Protein AF-A0AAE1BCU2-F1 (afdb_monomer)

Radius of gyration: 19.24 Å; Cα contacts (8 Å, |Δi|>4): 251; chains: 1; bounding box: 49×47×59 Å

Mean predicted aligned error: 3.89 Å

Secondary structure (DSSP, 8-state):
--HHHHHHHHHHHHHHHHHHHHHHHHHHHHHHHH-HHHHHHHHHHHHHHHTT-S--PPPGGGGGG-HHHHHHHHHHHHHS-SS-EEEEE-SS-EEETTEEE-TTPEEEEEHHHHTT-TTT-TTTTS--GGGGSTTTTTT--GGG--BTB-GGGS-TTHHHHHHHHHHHHHHHHHHEEEEE-TTSPPPPEEESSSEEETT---EEEEE--

Structure (mmCIF, N/CA/C/O backbone):
data_AF-A0AAE1BCU2-F1
#
_entry.id   AF-A0AAE1BCU2-F1
#
loop_
_atom_site.group_PDB
_atom_site.id
_atom_site.type_symbol
_atom_site.label_atom_id
_atom_site.label_alt_id
_atom_site.label_comp_id
_atom_site.label_asym_id
_atom_site.label_entity_id
_atom_site.label_seq_id
_atom_site.pdbx_PDB_ins_code
_atom_site.Cartn_x
_atom_site.Cartn_y
_atom_site.Cartn_z
_atom_site.occupancy
_atom_site.B_iso_or_equiv
_atom_site.auth_seq_id
_atom_site.auth_comp_id
_atom_site.auth_asym_id
_atom_site.auth_atom_id
_atom_site.pdbx_PDB_model_num
ATOM 1 N N . MET A 1 1 ? 23.980 23.181 -2.101 1.00 80.75 1 MET A N 1
ATOM 2 C CA . MET A 1 1 ? 22.719 23.382 -2.829 1.00 80.75 1 MET A CA 1
ATOM 3 C C . MET A 1 1 ? 22.386 24.859 -2.849 1.00 80.75 1 MET A C 1
ATOM 5 O O . MET A 1 1 ? 22.540 25.516 -1.825 1.00 80.75 1 MET A O 1
ATOM 9 N N . THR A 1 2 ? 21.951 25.372 -3.990 1.00 96.31 2 THR A N 1
ATOM 10 C CA . THR A 1 2 ? 21.319 26.686 -4.120 1.00 96.31 2 THR A CA 1
ATOM 11 C C . THR A 1 2 ? 19.888 26.644 -3.570 1.00 96.31 2 THR A C 1
ATOM 13 O O . THR A 1 2 ? 19.307 25.572 -3.408 1.00 96.31 2 THR A O 1
ATOM 16 N N . ASN A 1 3 ? 19.278 27.805 -3.315 1.00 96.06 3 ASN A N 1
ATOM 17 C CA . ASN A 1 3 ? 17.870 27.866 -2.892 1.00 96.06 3 ASN A CA 1
ATOM 18 C C . ASN A 1 3 ? 16.916 27.243 -3.925 1.00 96.06 3 ASN A C 1
ATOM 20 O O . ASN A 1 3 ? 15.898 26.668 -3.547 1.00 96.06 3 ASN A O 1
ATOM 24 N N . LEU A 1 4 ? 17.243 27.345 -5.219 1.00 95.38 4 LEU A N 1
ATOM 25 C CA . LEU A 1 4 ? 16.461 26.727 -6.288 1.00 95.38 4 LEU A CA 1
ATOM 26 C C . LEU A 1 4 ? 16.551 25.199 -6.231 1.00 95.38 4 LEU A C 1
ATOM 28 O O . LEU A 1 4 ? 15.531 24.530 -6.329 1.00 95.38 4 LEU A O 1
ATOM 32 N N . GLU A 1 5 ? 17.749 24.654 -6.016 1.00 94.38 5 GLU A N 1
ATOM 33 C CA . GLU A 1 5 ? 17.936 23.209 -5.841 1.00 94.38 5 GLU A CA 1
ATOM 34 C C . GLU A 1 5 ? 17.165 22.701 -4.618 1.00 94.38 5 GLU A C 1
ATOM 36 O O . GLU A 1 5 ? 16.418 21.739 -4.737 1.00 94.38 5 GLU A O 1
ATOM 41 N N . ILE A 1 6 ? 17.244 23.397 -3.476 1.00 94.44 6 ILE A N 1
ATOM 42 C CA . ILE A 1 6 ? 16.470 23.040 -2.272 1.00 94.44 6 ILE A CA 1
ATOM 43 C C . ILE A 1 6 ? 14.969 23.021 -2.572 1.00 94.44 6 ILE A C 1
ATOM 45 O O . ILE A 1 6 ? 14.278 22.082 -2.186 1.00 94.44 6 ILE A O 1
ATOM 49 N N . ARG A 1 7 ? 14.459 24.044 -3.266 1.00 94.50 7 ARG A N 1
ATOM 50 C CA . ARG A 1 7 ? 13.043 24.112 -3.639 1.00 94.50 7 ARG A CA 1
ATOM 51 C C . ARG A 1 7 ? 12.634 22.934 -4.524 1.00 94.50 7 ARG A C 1
ATOM 53 O O . ARG A 1 7 ? 11.613 22.321 -4.248 1.00 94.50 7 ARG A O 1
ATOM 60 N N . ASN A 1 8 ? 13.434 22.595 -5.532 1.00 93.44 8 ASN A N 1
ATOM 61 C CA . ASN A 1 8 ? 13.136 21.481 -6.433 1.00 93.44 8 ASN A CA 1
ATOM 62 C C . ASN A 1 8 ? 13.104 20.132 -5.693 1.00 93.44 8 ASN A C 1
ATOM 64 O O . ASN A 1 8 ? 12.238 19.297 -5.965 1.00 93.44 8 ASN A O 1
ATOM 68 N N . GLU A 1 9 ? 14.009 19.927 -4.731 1.00 92.50 9 GLU A N 1
ATOM 69 C CA . GLU A 1 9 ? 13.995 18.729 -3.882 1.00 92.50 9 GLU A CA 1
ATOM 70 C C . GLU A 1 9 ? 12.747 18.687 -2.986 1.00 92.50 9 GLU A C 1
ATOM 72 O O . GLU A 1 9 ? 12.101 17.645 -2.868 1.00 92.50 9 GLU A O 1
ATOM 77 N N . VAL A 1 10 ? 12.347 19.824 -2.404 1.00 92.62 10 VAL A N 1
ATOM 78 C CA . VAL A 1 10 ? 11.108 19.925 -1.613 1.00 92.62 10 VAL A CA 1
ATOM 79 C C . VAL A 1 10 ? 9.882 19.615 -2.470 1.00 92.62 10 VAL A C 1
ATOM 81 O O . VAL A 1 10 ? 9.058 18.798 -2.064 1.00 92.62 10 VAL A O 1
ATOM 84 N N . ASP A 1 11 ? 9.778 20.209 -3.660 1.00 90.81 11 ASP A N 1
ATOM 85 C CA . ASP A 1 11 ? 8.661 19.986 -4.583 1.00 90.81 11 ASP A CA 1
ATOM 86 C C . ASP A 1 11 ? 8.559 18.495 -4.965 1.00 90.81 11 ASP A C 1
ATOM 88 O O . ASP A 1 11 ? 7.471 17.912 -4.947 1.00 90.81 11 ASP A O 1
ATOM 92 N N . THR A 1 12 ? 9.703 17.843 -5.205 1.00 88.69 12 THR A N 1
ATOM 93 C CA . THR A 1 12 ? 9.783 16.406 -5.512 1.00 88.69 12 THR A CA 1
ATOM 94 C C . THR A 1 12 ? 9.281 15.540 -4.355 1.00 88.69 12 THR A C 1
ATOM 96 O O . THR A 1 12 ? 8.464 14.639 -4.563 1.00 88.69 12 THR A O 1
ATOM 99 N N . VAL A 1 13 ? 9.739 15.803 -3.126 1.00 90.19 13 VAL A N 1
ATOM 100 C CA . VAL A 1 13 ? 9.347 15.017 -1.944 1.00 90.19 13 VAL A CA 1
ATOM 101 C C . VAL A 1 13 ? 7.874 15.235 -1.596 1.00 90.19 13 VAL A C 1
ATOM 103 O O . VAL A 1 13 ? 7.185 14.270 -1.264 1.00 90.19 13 VAL A O 1
ATOM 106 N N . MET A 1 14 ? 7.373 16.467 -1.713 1.00 90.81 14 MET A N 1
ATOM 107 C CA . MET A 1 14 ? 5.967 16.789 -1.453 1.00 90.81 14 MET A CA 1
ATOM 108 C C . MET A 1 14 ? 5.041 16.077 -2.437 1.00 90.81 14 MET A C 1
ATOM 110 O O . MET A 1 14 ? 4.081 15.439 -2.010 1.00 90.81 14 MET A O 1
ATOM 114 N N . PHE A 1 15 ? 5.354 16.117 -3.735 1.00 87.44 15 PHE A N 1
ATOM 115 C CA . PHE A 1 15 ? 4.589 15.390 -4.747 1.00 87.44 15 PHE A CA 1
ATOM 116 C C . PHE A 1 15 ? 4.608 13.875 -4.492 1.00 87.44 15 PHE A C 1
ATOM 118 O O . PHE A 1 15 ? 3.558 13.236 -4.424 1.00 87.44 15 PHE A O 1
ATOM 125 N N . ALA A 1 16 ? 5.799 13.301 -4.292 1.00 88.25 16 ALA A N 1
ATOM 126 C CA . ALA A 1 16 ? 5.956 11.861 -4.109 1.00 88.25 16 ALA A CA 1
ATOM 127 C C . ALA A 1 16 ? 5.264 11.346 -2.836 1.00 88.25 16 ALA A C 1
ATOM 129 O O . ALA A 1 16 ? 4.662 10.271 -2.859 1.00 88.25 16 ALA A O 1
ATOM 130 N N . GLY A 1 17 ? 5.352 12.092 -1.731 1.00 90.25 17 GLY A N 1
ATOM 131 C CA . GLY A 1 17 ? 4.814 11.694 -0.430 1.00 90.25 17 GLY A CA 1
ATOM 132 C C . GLY A 1 17 ? 3.315 11.936 -0.264 1.00 90.25 17 GLY A C 1
ATOM 133 O O . GLY A 1 17 ? 2.666 11.186 0.458 1.00 90.25 17 GLY A O 1
ATOM 134 N N . HIS A 1 18 ? 2.746 12.940 -0.935 1.00 92.62 18 HIS A N 1
ATOM 135 C CA . HIS A 1 18 ? 1.343 13.309 -0.747 1.00 92.62 18 HIS A CA 1
ATOM 136 C C . HIS A 1 18 ? 0.385 12.296 -1.389 1.00 92.62 18 HIS A C 1
ATOM 138 O O . HIS A 1 18 ? -0.357 11.594 -0.694 1.00 92.62 18 HIS A O 1
ATOM 144 N N . ASP A 1 19 ? 0.422 12.173 -2.717 1.00 92.75 19 ASP A N 1
ATOM 145 C CA . ASP A 1 19 ? -0.593 11.411 -3.451 1.00 92.75 19 ASP A CA 1
ATOM 146 C C . ASP A 1 19 ? -0.481 9.906 -3.186 1.00 92.75 19 ASP A C 1
ATOM 148 O O . ASP A 1 19 ? -1.496 9.205 -3.108 1.00 92.75 19 ASP A O 1
ATOM 152 N N . THR A 1 20 ? 0.738 9.390 -3.000 1.00 96.19 20 THR A N 1
ATOM 153 C CA . THR A 1 20 ? 0.959 7.961 -2.740 1.00 96.19 20 THR A CA 1
ATOM 154 C C . THR A 1 20 ? 0.467 7.549 -1.351 1.00 96.19 20 THR A C 1
ATOM 156 O O . THR A 1 20 ? -0.234 6.540 -1.229 1.00 96.19 20 THR A O 1
ATOM 159 N N . THR A 1 21 ? 0.748 8.342 -0.312 1.00 97.12 21 THR A N 1
ATOM 160 C CA . THR A 1 21 ? 0.284 8.078 1.057 1.00 97.12 21 THR A CA 1
ATOM 161 C C . THR A 1 21 ? -1.227 8.253 1.184 1.00 97.12 21 THR A C 1
ATOM 163 O O . THR A 1 21 ? -1.890 7.411 1.803 1.00 97.12 21 THR A O 1
ATOM 166 N N . ALA A 1 22 ? -1.801 9.284 0.554 1.00 96.44 22 ALA A N 1
ATOM 167 C CA . ALA A 1 22 ? -3.249 9.487 0.516 1.00 96.44 22 ALA A CA 1
ATOM 168 C C . ALA A 1 22 ? -3.959 8.307 -0.167 1.00 96.44 22 ALA A C 1
ATOM 170 O O . ALA A 1 22 ? -4.906 7.741 0.385 1.00 96.44 22 ALA A O 1
ATOM 171 N N . THR A 1 23 ? -3.442 7.867 -1.319 1.00 97.25 23 THR A N 1
ATOM 172 C CA . THR A 1 23 ? -3.957 6.704 -2.058 1.00 97.25 23 THR A CA 1
ATOM 173 C C . THR A 1 23 ? -3.865 5.424 -1.225 1.00 97.25 23 THR A C 1
ATOM 175 O O . THR A 1 23 ? -4.841 4.679 -1.124 1.00 97.25 23 THR A O 1
ATOM 178 N N . CYS A 1 24 ? -2.720 5.179 -0.580 1.00 98.25 24 CYS A N 1
ATOM 179 C CA . CYS A 1 24 ? -2.523 4.030 0.307 1.00 98.25 24 CYS A CA 1
ATOM 180 C C . CYS A 1 24 ? -3.548 4.022 1.448 1.00 98.25 24 CYS A C 1
ATOM 182 O O . CYS A 1 24 ? -4.219 3.018 1.684 1.00 98.25 24 CYS A O 1
ATOM 184 N N . THR A 1 25 ? -3.716 5.166 2.113 1.00 98.38 25 THR A N 1
ATOM 185 C CA . THR A 1 25 ? -4.656 5.331 3.226 1.00 98.38 25 THR A CA 1
ATOM 186 C C . THR A 1 25 ? -6.096 5.092 2.780 1.00 98.38 25 THR A C 1
ATOM 188 O O . THR A 1 25 ? -6.829 4.369 3.452 1.00 98.38 25 THR A O 1
ATOM 191 N N . MET A 1 26 ? -6.497 5.646 1.632 1.00 98.00 26 MET A N 1
ATOM 192 C CA . MET A 1 26 ? -7.833 5.459 1.062 1.00 98.00 26 MET A CA 1
ATOM 193 C C . MET A 1 26 ? -8.141 3.972 0.830 1.00 98.00 26 MET A C 1
ATOM 195 O O . MET A 1 26 ? -9.177 3.476 1.277 1.00 98.00 26 MET A O 1
ATOM 199 N N . TRP A 1 27 ? -7.240 3.242 0.165 1.00 98.56 27 TRP A N 1
ATOM 200 C CA . TRP A 1 27 ? -7.425 1.809 -0.077 1.00 98.56 27 TRP A CA 1
ATOM 201 C C . TRP A 1 27 ? -7.350 0.976 1.198 1.00 98.56 27 TRP A C 1
ATOM 203 O O . TRP A 1 27 ? -8.047 -0.035 1.303 1.00 98.56 27 TRP A O 1
ATOM 213 N N . PHE A 1 28 ? -6.550 1.394 2.179 1.00 98.75 28 PHE A N 1
ATOM 214 C CA . PHE A 1 28 ? -6.481 0.701 3.458 1.00 98.75 28 PHE A CA 1
ATOM 215 C C . PHE A 1 28 ? -7.805 0.836 4.212 1.00 98.75 28 PHE A C 1
ATOM 217 O O . PHE A 1 28 ? -8.381 -0.165 4.628 1.00 98.75 28 PHE A O 1
ATOM 224 N N . LEU A 1 29 ? -8.350 2.050 4.295 1.00 98.62 29 LEU A N 1
ATOM 225 C CA . LEU A 1 29 ? -9.670 2.295 4.870 1.00 98.62 29 LEU A CA 1
ATOM 226 C C . LEU A 1 29 ? -10.770 1.489 4.167 1.00 98.62 29 LEU A C 1
ATOM 228 O O . LEU A 1 29 ? -11.624 0.912 4.838 1.00 98.62 29 LEU A O 1
ATOM 232 N N . TYR A 1 30 ? -10.721 1.387 2.836 1.00 98.50 30 TYR A N 1
ATOM 233 C CA . TYR A 1 30 ? -11.623 0.519 2.079 1.00 98.50 30 TYR A CA 1
ATOM 234 C C . TYR A 1 30 ? -11.494 -0.955 2.477 1.00 98.50 30 TYR A C 1
ATOM 236 O O . TYR A 1 30 ? -12.507 -1.613 2.712 1.00 98.50 30 TYR A O 1
ATOM 244 N N . CYS A 1 31 ? -10.269 -1.476 2.599 1.00 98.44 31 CYS A N 1
ATOM 245 C CA . CYS A 1 31 ? -10.052 -2.853 3.038 1.00 98.44 31 CYS A CA 1
ATOM 246 C C . CYS A 1 31 ? -10.606 -3.077 4.452 1.00 98.44 31 CYS A C 1
ATOM 248 O O . CYS A 1 31 ? -11.304 -4.056 4.679 1.00 98.44 31 CYS A O 1
ATOM 250 N N . LEU A 1 32 ? -10.377 -2.155 5.387 1.00 98.62 32 LEU A N 1
ATOM 251 C CA . LEU A 1 32 ? -10.903 -2.268 6.753 1.00 98.62 32 LEU A CA 1
ATOM 252 C C . LEU A 1 32 ? -12.436 -2.234 6.802 1.00 98.62 32 LEU A C 1
ATOM 254 O O . LEU A 1 32 ? -13.043 -2.969 7.580 1.00 98.62 32 LEU A O 1
ATOM 258 N N . ALA A 1 33 ? -13.062 -1.424 5.948 1.00 98.25 33 ALA A N 1
ATOM 259 C CA . ALA A 1 33 ? -14.513 -1.369 5.818 1.00 98.25 33 ALA A CA 1
ATOM 260 C C . ALA A 1 33 ? -15.105 -2.636 5.182 1.00 98.25 33 ALA A C 1
ATOM 262 O O . ALA A 1 33 ? -16.201 -3.055 5.551 1.00 98.25 33 ALA A O 1
ATOM 263 N N .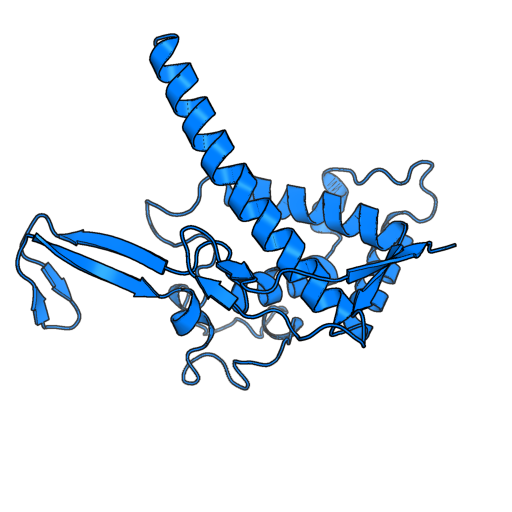 LYS A 1 34 ? -14.391 -3.235 4.221 1.00 97.50 34 LYS A N 1
ATOM 264 C CA . LYS A 1 34 ? -14.799 -4.466 3.532 1.00 97.50 34 LYS A CA 1
ATOM 265 C C . LYS A 1 34 ? -14.582 -5.725 4.378 1.00 97.50 34 LYS A C 1
ATOM 267 O O . LYS A 1 34 ? -15.366 -6.659 4.256 1.00 97.50 34 LYS A O 1
ATOM 272 N N . TYR A 1 35 ? -13.557 -5.729 5.231 1.00 98.12 35 TYR A N 1
ATOM 273 C CA . TYR A 1 35 ? -13.168 -6.855 6.085 1.00 98.12 35 TYR A CA 1
ATOM 274 C C . TYR A 1 35 ? -13.179 -6.442 7.571 1.00 98.12 35 TYR A C 1
ATOM 276 O O . TYR A 1 35 ? -12.118 -6.197 8.170 1.00 98.12 35 TYR A O 1
ATOM 284 N N . PRO A 1 36 ? -14.376 -6.305 8.177 1.00 97.81 36 PRO A N 1
ATOM 285 C CA . PRO A 1 36 ? -14.540 -5.779 9.531 1.00 97.81 36 PRO A CA 1
ATOM 286 C C . PRO A 1 36 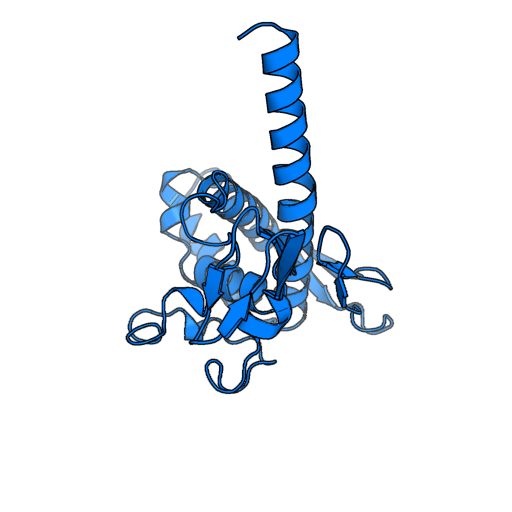? -13.819 -6.607 10.605 1.00 97.81 36 PRO A C 1
ATOM 288 O O . PRO A 1 36 ? -13.429 -6.065 11.635 1.00 97.81 36 PRO A O 1
ATOM 291 N N . GLU A 1 37 ? -13.571 -7.893 10.368 1.00 98.31 37 GLU A N 1
ATOM 292 C CA . GLU A 1 37 ? -12.824 -8.767 11.269 1.00 98.31 37 GLU A CA 1
ATOM 293 C C . GLU A 1 37 ? -11.373 -8.313 11.490 1.00 98.31 37 GLU A C 1
ATOM 295 O O . GLU A 1 37 ? -10.841 -8.465 12.589 1.00 98.31 37 GLU A O 1
ATOM 300 N N . TYR A 1 38 ? -10.723 -7.728 10.478 1.00 98.56 38 TYR A N 1
ATOM 301 C CA . TYR A 1 38 ? -9.376 -7.167 10.627 1.00 98.56 38 TYR A CA 1
ATOM 302 C C . TYR A 1 38 ? -9.413 -5.782 11.255 1.00 98.56 38 TYR A C 1
ATOM 304 O O . TYR A 1 38 ? -8.533 -5.442 12.042 1.00 98.56 38 TYR A O 1
ATOM 312 N N . GLN A 1 39 ? -10.450 -5.003 10.946 1.00 98.56 39 GLN A N 1
ATOM 313 C CA . GLN A 1 39 ? -10.684 -3.721 11.594 1.00 98.56 39 GLN A CA 1
ATOM 314 C C . GLN A 1 39 ? -10.849 -3.883 13.109 1.00 98.56 39 GLN A C 1
ATOM 316 O O . GLN A 1 39 ? -10.169 -3.181 13.848 1.00 98.56 39 GLN A O 1
ATOM 321 N N . ILE A 1 40 ? -11.659 -4.842 13.569 1.00 98.44 40 ILE A N 1
ATOM 322 C CA . ILE A 1 40 ? -11.843 -5.133 15.001 1.00 98.44 40 ILE A CA 1
ATOM 323 C C . ILE A 1 40 ? -10.509 -5.514 15.654 1.00 98.44 40 ILE A C 1
ATOM 325 O O . ILE A 1 40 ? -10.139 -4.932 16.666 1.00 98.44 40 ILE A O 1
ATOM 329 N N . LYS A 1 41 ? -9.724 -6.406 15.037 1.00 98.50 41 LYS A N 1
ATOM 330 C CA . LYS A 1 41 ? -8.411 -6.797 15.580 1.00 98.50 41 LYS A CA 1
ATOM 331 C C . LYS A 1 41 ? -7.431 -5.626 15.677 1.00 98.50 41 LYS A C 1
ATOM 333 O O . LYS A 1 41 ? -6.657 -5.557 16.623 1.00 98.50 41 LYS A O 1
ATOM 338 N N . ILE A 1 42 ? -7.430 -4.714 14.700 1.00 98.56 42 ILE A N 1
ATOM 339 C CA . ILE A 1 42 ? -6.582 -3.510 14.747 1.00 98.56 42 ILE A CA 1
ATOM 340 C C . ILE A 1 42 ? -7.087 -2.537 15.813 1.00 98.56 42 ILE A C 1
ATOM 342 O O . ILE A 1 42 ? -6.287 -1.911 16.497 1.00 98.56 42 ILE A O 1
ATOM 346 N N . GLN A 1 43 ? -8.402 -2.398 15.961 1.00 98.44 43 GLN A N 1
ATOM 347 C CA . GLN A 1 43 ? -9.005 -1.595 17.018 1.00 98.44 43 GLN A CA 1
ATOM 348 C C . GLN A 1 43 ? -8.594 -2.109 18.405 1.00 98.44 43 GLN A C 1
ATOM 350 O O . GLN A 1 43 ? -8.082 -1.326 19.198 1.00 98.44 43 GLN A O 1
ATOM 355 N N . GLU A 1 44 ? -8.717 -3.415 18.655 1.00 98.19 44 GLU A N 1
ATOM 356 C CA . GLU A 1 44 ? -8.259 -4.075 19.887 1.00 98.19 44 GLU A CA 1
ATOM 357 C C . GLU A 1 44 ? -6.748 -3.896 20.110 1.00 98.19 44 GLU A C 1
ATOM 359 O O . GLU A 1 44 ? -6.320 -3.558 21.211 1.00 98.19 44 GLU A O 1
ATOM 364 N N . GLU A 1 45 ? -5.936 -4.067 19.060 1.00 97.94 45 GLU A N 1
ATOM 365 C CA . GLU A 1 45 ? -4.483 -3.850 19.094 1.00 97.94 45 GLU A CA 1
ATOM 366 C C . GLU A 1 45 ? -4.127 -2.413 19.506 1.00 97.94 45 GLU A C 1
ATOM 368 O O . GLU A 1 45 ? -3.263 -2.200 20.357 1.00 97.94 45 GLU A O 1
ATOM 373 N N . VAL A 1 46 ? -4.809 -1.418 18.936 1.00 97.38 46 VAL A N 1
ATOM 374 C CA . VAL A 1 46 ? -4.590 -0.001 19.255 1.00 97.38 46 VAL A CA 1
ATOM 375 C C . VAL A 1 46 ? -5.089 0.343 20.657 1.00 97.38 46 VAL A C 1
ATOM 377 O O . VAL A 1 46 ? -4.437 1.115 21.360 1.00 97.38 46 VAL A O 1
ATOM 380 N N . ASP A 1 47 ? -6.222 -0.214 21.078 1.00 96.31 47 ASP A N 1
ATOM 381 C CA . ASP A 1 47 ? -6.777 0.035 22.407 1.00 96.31 47 ASP A CA 1
ATOM 382 C C . ASP A 1 47 ? -5.865 -0.538 23.498 1.00 96.31 47 ASP A C 1
ATOM 384 O O . ASP A 1 47 ? -5.546 0.175 24.448 1.00 96.31 47 ASP A O 1
ATOM 388 N N . ALA A 1 48 ? -5.362 -1.764 23.318 1.00 96.31 48 ALA A N 1
ATOM 389 C CA . ALA A 1 48 ? -4.395 -2.384 24.224 1.00 96.31 48 ALA A CA 1
ATOM 390 C C . ALA A 1 48 ? -3.076 -1.596 24.284 1.00 96.31 48 ALA A C 1
ATOM 392 O O . ALA A 1 48 ? -2.518 -1.372 25.356 1.00 96.31 48 ALA A O 1
ATOM 393 N N . LEU A 1 49 ? -2.590 -1.105 23.140 1.00 95.75 49 LEU A N 1
ATOM 394 C CA . LEU A 1 49 ? -1.383 -0.279 23.069 1.00 95.75 49 LEU A CA 1
ATOM 395 C C . LEU A 1 49 ? -1.513 1.043 23.849 1.00 95.75 49 LEU A C 1
ATOM 397 O O . LEU A 1 49 ? -0.506 1.606 24.298 1.00 95.75 49 LEU A O 1
ATOM 401 N N . LEU A 1 50 ? -2.727 1.585 23.950 1.00 93.75 50 LEU A N 1
ATOM 402 C CA . LEU A 1 50 ? -3.018 2.862 24.605 1.00 93.75 50 LEU A CA 1
ATOM 403 C C . LEU A 1 50 ? -3.567 2.706 26.027 1.00 93.75 50 LEU A C 1
ATOM 405 O O . LEU A 1 50 ? -3.742 3.710 26.720 1.00 93.75 50 LEU A O 1
ATOM 409 N N . GLU A 1 51 ? -3.805 1.479 26.483 1.00 92.75 51 GLU A N 1
ATOM 410 C CA . GLU A 1 51 ? -4.325 1.205 27.816 1.00 92.75 51 GLU A CA 1
ATOM 411 C C . GLU A 1 51 ? -3.420 1.818 28.900 1.00 92.75 51 GLU A C 1
ATOM 413 O O . GLU A 1 51 ? -2.193 1.700 28.877 1.00 92.75 51 GLU A O 1
ATOM 418 N N . GLY A 1 52 ? -4.028 2.555 29.835 1.00 86.44 52 GLY A N 1
ATOM 419 C CA . GLY A 1 52 ? -3.314 3.236 30.919 1.00 86.44 52 GLY A CA 1
ATOM 420 C C . GLY A 1 52 ? -2.496 4.469 30.506 1.00 86.44 52 GLY A C 1
ATOM 421 O O . GLY A 1 52 ? -1.850 5.073 31.364 1.00 86.44 52 GLY A O 1
ATOM 422 N N . LYS A 1 53 ? -2.511 4.884 29.230 1.00 87.88 53 LYS A N 1
ATOM 423 C CA . LYS A 1 53 ? -1.840 6.116 28.784 1.00 87.88 53 LYS A CA 1
ATOM 424 C C . LYS A 1 53 ? -2.751 7.333 28.939 1.00 87.88 53 LYS A C 1
ATOM 426 O O . LYS A 1 53 ? -3.929 7.307 28.608 1.00 87.88 53 LYS A O 1
ATOM 431 N N . ASN A 1 54 ? -2.160 8.457 29.343 1.00 82.50 54 ASN A N 1
ATOM 432 C CA . ASN A 1 54 ? -2.864 9.738 29.508 1.00 82.50 54 ASN A CA 1
ATOM 433 C C . ASN A 1 54 ? -3.209 10.438 28.175 1.00 82.50 54 ASN A C 1
ATOM 435 O O . ASN A 1 54 ? -3.696 11.567 28.176 1.00 82.50 54 ASN A O 1
ATOM 439 N N . SER A 1 55 ? -2.884 9.832 27.031 1.00 86.81 55 SER A N 1
ATOM 440 C CA . SER A 1 55 ? -3.043 10.435 25.709 1.00 86.81 55 SER A CA 1
ATOM 441 C C . SER A 1 55 ? -3.256 9.370 24.639 1.00 86.81 55 SER A C 1
ATOM 443 O O . SER A 1 55 ? -2.553 8.364 24.623 1.00 86.81 55 SER A O 1
ATOM 445 N N . ASP A 1 56 ? -4.137 9.662 23.678 1.00 85.56 56 ASP A N 1
ATOM 446 C CA . ASP A 1 56 ? -4.332 8.865 22.456 1.00 85.56 56 ASP A CA 1
ATOM 447 C C . ASP A 1 56 ? -3.224 9.091 21.397 1.00 85.56 56 ASP A C 1
ATOM 449 O O . ASP A 1 56 ? -3.362 8.714 20.229 1.00 85.56 56 ASP A O 1
ATOM 453 N N . ASN A 1 57 ? -2.133 9.775 21.752 1.00 91.12 57 ASN A N 1
ATOM 454 C CA . ASN A 1 57 ? -1.040 10.051 20.827 1.00 91.12 57 ASN A CA 1
ATOM 455 C C . ASN A 1 57 ? -0.140 8.823 20.648 1.00 91.12 57 ASN A C 1
ATOM 457 O O . ASN A 1 57 ? 0.538 8.393 21.583 1.00 91.12 57 ASN A O 1
ATOM 461 N N . ILE A 1 58 ? -0.055 8.334 19.411 1.00 93.38 58 ILE A N 1
ATOM 462 C CA . ILE A 1 58 ? 0.874 7.271 19.013 1.00 93.38 58 ILE A CA 1
ATOM 463 C C . ILE A 1 58 ? 2.310 7.798 19.071 1.00 93.38 58 ILE A C 1
ATOM 465 O O . ILE A 1 58 ? 2.656 8.741 18.358 1.00 93.38 58 ILE A O 1
ATOM 469 N N . GLN A 1 59 ? 3.143 7.189 19.916 1.00 92.62 59 GLN A N 1
ATOM 470 C CA . GLN A 1 59 ? 4.563 7.527 20.027 1.00 92.62 59 GLN A CA 1
ATOM 471 C C . GLN A 1 59 ? 5.398 6.722 19.030 1.00 92.62 59 GLN A C 1
ATOM 473 O O . GLN A 1 59 ? 4.986 5.657 18.572 1.00 92.62 59 GLN A O 1
ATOM 478 N N . TRP A 1 60 ? 6.615 7.190 18.746 1.00 92.75 60 TRP A N 1
ATOM 479 C CA . TRP A 1 60 ? 7.534 6.500 17.835 1.00 92.75 60 TRP A CA 1
ATOM 480 C C . TRP A 1 60 ? 7.800 5.043 18.244 1.00 92.75 60 TRP A C 1
ATOM 482 O O . TRP A 1 60 ? 7.743 4.147 17.405 1.00 92.75 60 TRP A O 1
ATOM 492 N N . SER A 1 61 ? 8.021 4.791 19.540 1.00 92.06 61 SER A N 1
ATOM 493 C CA . SER A 1 61 ? 8.244 3.441 20.078 1.00 92.06 61 SER A CA 1
ATOM 494 C C . SER A 1 61 ? 7.054 2.503 19.869 1.00 92.06 61 SER A C 1
ATOM 496 O O . SER A 1 61 ? 7.242 1.301 19.727 1.00 92.06 61 SER A O 1
ATOM 498 N N . ASN A 1 62 ? 5.838 3.043 19.770 1.00 92.25 62 ASN A N 1
ATOM 499 C CA . ASN A 1 62 ? 4.638 2.237 19.588 1.00 92.25 62 ASN A CA 1
ATOM 500 C C . ASN A 1 62 ? 4.479 1.716 18.155 1.00 92.25 62 ASN A C 1
ATOM 502 O O . ASN A 1 62 ? 3.750 0.757 17.926 1.00 92.25 62 ASN A O 1
ATOM 506 N N . LEU A 1 63 ? 5.168 2.302 17.170 1.00 93.06 63 LEU A N 1
ATOM 507 C CA . LEU A 1 63 ? 5.011 1.917 15.763 1.00 93.06 63 LEU A CA 1
ATOM 508 C C . LEU A 1 63 ? 5.500 0.492 15.471 1.00 93.06 63 LEU A C 1
ATOM 510 O O . LEU A 1 63 ? 5.026 -0.135 14.516 1.00 93.06 63 LEU A O 1
ATOM 514 N N . SER A 1 64 ? 6.420 -0.036 16.282 1.00 93.44 64 SER A N 1
ATOM 515 C CA . SER A 1 64 ? 6.846 -1.440 16.232 1.00 93.44 64 SER A CA 1
ATOM 516 C C . SER A 1 64 ? 5.851 -2.412 16.872 1.00 93.44 64 SER A C 1
ATOM 518 O O . SER A 1 64 ? 5.922 -3.605 16.593 1.00 93.44 64 SER A O 1
ATOM 520 N N . GLU A 1 65 ? 4.902 -1.920 17.667 1.00 94.31 65 GLU A N 1
ATOM 521 C CA . GLU A 1 65 ? 3.961 -2.711 18.476 1.00 94.31 65 GLU A CA 1
ATOM 522 C C . GLU A 1 65 ? 2.572 -2.828 17.821 1.00 94.31 65 GLU A C 1
ATOM 524 O O . GLU A 1 65 ? 1.567 -3.019 18.492 1.00 94.31 65 GLU A O 1
ATOM 529 N N . LEU A 1 66 ? 2.512 -2.712 16.490 1.00 96.81 66 LEU A N 1
ATOM 530 C CA . LEU A 1 66 ? 1.275 -2.761 15.697 1.00 96.81 66 LEU A CA 1
ATOM 531 C C . LEU A 1 66 ? 1.324 -3.883 14.637 1.00 96.81 66 LEU A C 1
ATOM 533 O O . LEU A 1 66 ? 1.350 -3.593 13.428 1.00 96.81 66 LEU A O 1
ATOM 537 N N . PRO A 1 67 ? 1.486 -5.163 15.029 1.00 97.06 67 PRO A N 1
ATOM 538 C CA . PRO A 1 67 ? 1.676 -6.265 14.090 1.00 97.06 67 PRO A CA 1
ATOM 539 C C . PRO A 1 67 ? 0.486 -6.485 13.148 1.00 97.06 67 PRO A C 1
ATOM 541 O O . PRO A 1 67 ? 0.707 -6.615 11.943 1.00 97.06 67 PRO A O 1
ATOM 544 N N . MET A 1 68 ? -0.755 -6.495 13.635 1.00 98.25 68 MET A N 1
ATOM 545 C CA . MET A 1 68 ? -1.946 -6.720 12.813 1.00 98.25 68 MET A CA 1
ATOM 546 C C . MET A 1 68 ? -2.137 -5.596 11.798 1.00 98.25 68 MET A C 1
ATOM 548 O O . MET A 1 68 ? -2.314 -5.870 10.605 1.00 98.25 68 MET A O 1
ATOM 552 N N . LEU A 1 69 ? -2.008 -4.338 12.231 1.00 98.56 69 LEU A N 1
ATOM 553 C CA . LEU A 1 69 ? -2.042 -3.191 11.326 1.00 98.56 69 LEU A CA 1
ATOM 554 C C . LEU A 1 69 ? -0.948 -3.321 10.260 1.00 98.56 69 LEU A C 1
ATOM 556 O O . LEU A 1 69 ? -1.215 -3.154 9.071 1.00 98.56 69 LEU A O 1
ATOM 560 N N . SER A 1 70 ? 0.272 -3.699 10.655 1.00 98.19 70 SER A N 1
ATOM 561 C CA . SER A 1 70 ? 1.392 -3.885 9.722 1.00 98.19 70 SER A CA 1
ATOM 562 C C . SER A 1 70 ? 1.117 -4.959 8.665 1.00 98.19 70 SER A C 1
ATOM 564 O O . SER A 1 70 ? 1.495 -4.788 7.504 1.00 98.19 70 SER A O 1
ATOM 566 N N . LEU A 1 71 ? 0.481 -6.069 9.049 1.00 98.31 71 LEU A N 1
ATOM 567 C CA . LEU A 1 71 ? 0.099 -7.139 8.125 1.00 98.31 71 LEU A CA 1
ATOM 568 C C . LEU A 1 71 ? -0.974 -6.662 7.142 1.00 98.31 71 LEU A C 1
ATOM 570 O O . LEU A 1 71 ? -0.844 -6.879 5.936 1.00 98.31 71 LEU A O 1
ATOM 574 N N . CYS A 1 72 ? -1.994 -5.963 7.642 1.00 98.75 72 CYS A N 1
ATOM 575 C CA . CYS A 1 72 ? -3.083 -5.444 6.820 1.00 98.75 72 CYS A CA 1
ATOM 576 C C . CYS A 1 72 ? -2.613 -4.342 5.864 1.00 98.75 72 CYS A C 1
ATOM 578 O O . CYS A 1 72 ? -3.038 -4.312 4.711 1.00 98.75 72 CYS A O 1
ATOM 580 N N . LEU A 1 73 ? -1.686 -3.481 6.292 1.00 98.75 73 LEU A N 1
ATOM 581 C CA . LEU A 1 73 ? -1.072 -2.465 5.437 1.00 98.75 73 LEU A CA 1
ATOM 582 C C . LEU A 1 73 ? -0.276 -3.107 4.292 1.00 98.75 73 LEU A C 1
ATOM 584 O O . LEU A 1 73 ? -0.388 -2.681 3.143 1.00 98.75 73 LEU A O 1
ATOM 588 N N . LYS A 1 74 ? 0.493 -4.167 4.573 1.00 98.25 74 LYS A N 1
ATOM 589 C CA . LYS A 1 74 ? 1.215 -4.909 3.527 1.00 98.25 74 LYS A CA 1
ATOM 590 C C . LYS A 1 74 ? 0.263 -5.545 2.514 1.00 98.25 74 LYS A C 1
ATOM 592 O O . LYS A 1 74 ? 0.468 -5.415 1.311 1.00 98.25 74 LYS A O 1
ATOM 597 N N . GLU A 1 75 ? -0.802 -6.191 2.980 1.00 98.62 75 GLU A N 1
ATOM 598 C CA . GLU A 1 75 ? -1.794 -6.791 2.080 1.00 98.62 75 GLU A CA 1
ATOM 599 C C . GLU A 1 75 ? -2.595 -5.742 1.306 1.00 98.62 75 GLU A C 1
ATOM 601 O O . GLU A 1 75 ? -2.894 -5.944 0.128 1.00 98.62 75 GLU A O 1
ATOM 606 N N . THR A 1 76 ? -2.840 -4.579 1.913 1.00 98.69 76 THR A N 1
ATOM 607 C CA . THR A 1 76 ? -3.420 -3.430 1.214 1.00 98.69 76 THR A CA 1
ATOM 608 C C . THR A 1 76 ? -2.516 -3.004 0.070 1.00 98.69 76 THR A C 1
ATOM 610 O O . THR A 1 76 ? -2.995 -2.921 -1.050 1.00 98.69 76 THR A O 1
ATOM 613 N N . MET A 1 77 ? -1.216 -2.800 0.299 1.00 98.50 77 MET A N 1
ATOM 614 C CA . MET A 1 77 ? -0.286 -2.404 -0.768 1.00 98.50 77 MET A CA 1
ATOM 615 C C . MET A 1 77 ? -0.063 -3.505 -1.812 1.00 98.50 77 MET A C 1
ATOM 617 O O . MET A 1 77 ? 0.276 -3.189 -2.948 1.00 98.50 77 MET A O 1
ATOM 621 N N . ARG A 1 78 ? -0.277 -4.784 -1.467 1.00 98.19 78 ARG A N 1
ATOM 622 C CA . ARG A 1 78 ? -0.269 -5.884 -2.443 1.00 98.19 78 ARG A CA 1
ATOM 623 C C . ARG A 1 78 ? -1.444 -5.775 -3.414 1.00 98.19 78 ARG A C 1
ATOM 625 O O . ARG A 1 78 ? -1.290 -5.898 -4.626 1.00 98.19 78 ARG A O 1
ATOM 632 N N . LEU A 1 79 ? -2.651 -5.586 -2.888 1.00 97.94 79 LEU A N 1
ATOM 633 C CA . LEU A 1 79 ? -3.839 -5.469 -3.729 1.00 97.94 79 LEU A CA 1
ATOM 634 C C . LEU A 1 79 ? -3.916 -4.089 -4.395 1.00 97.94 79 LEU A C 1
ATOM 636 O O . LEU A 1 79 ? -4.267 -3.973 -5.567 1.00 97.94 79 LEU A O 1
ATOM 640 N N . TYR A 1 80 ? -3.574 -3.035 -3.687 1.00 97.88 80 TYR A N 1
ATOM 641 C CA . TYR A 1 80 ? -3.760 -1.662 -4.124 1.00 97.88 80 TYR A CA 1
ATOM 642 C C . TYR A 1 80 ? -2.442 -0.893 -3.992 1.00 97.88 80 TYR A C 1
ATOM 644 O O . TYR A 1 80 ? -2.336 0.006 -3.157 1.00 97.88 80 TYR A O 1
ATOM 652 N N . PRO A 1 81 ? -1.408 -1.262 -4.776 1.00 97.50 81 PRO A N 1
ATOM 653 C CA . PRO A 1 81 ? -0.140 -0.549 -4.751 1.00 97.50 81 PRO A CA 1
ATOM 654 C C . PRO A 1 81 ? -0.383 0.901 -5.191 1.00 97.50 81 PRO A C 1
ATOM 656 O O . PRO A 1 81 ? -0.930 1.103 -6.279 1.00 97.50 81 PRO A O 1
ATOM 659 N N . PRO A 1 82 ? 0.007 1.912 -4.387 1.00 97.00 82 PRO A N 1
ATOM 660 C CA . PRO A 1 82 ? -0.222 3.309 -4.743 1.00 97.00 82 PRO A CA 1
ATOM 661 C C . PRO A 1 82 ? 0.374 3.681 -6.096 1.00 97.00 82 PRO A C 1
ATOM 663 O O . PRO A 1 82 ? -0.265 4.410 -6.840 1.00 97.00 82 PRO A O 1
ATOM 666 N N . VAL A 1 83 ? 1.545 3.129 -6.432 1.00 96.88 83 VAL A N 1
ATOM 667 C CA . VAL A 1 83 ? 2.168 3.220 -7.758 1.00 96.88 83 VAL A CA 1
ATOM 668 C C . VAL A 1 83 ? 1.963 1.880 -8.485 1.00 96.88 83 VAL A C 1
ATOM 670 O O . VAL A 1 83 ? 2.591 0.886 -8.108 1.00 96.88 83 VAL A O 1
ATOM 673 N N . PRO A 1 84 ? 1.068 1.802 -9.490 1.00 96.62 84 PRO A N 1
ATOM 674 C CA . PRO A 1 84 ? 0.676 0.524 -10.090 1.00 96.62 84 PRO A CA 1
ATOM 675 C C . PRO A 1 84 ? 1.644 -0.007 -11.159 1.00 96.62 84 PRO A C 1
ATOM 677 O O . PRO A 1 84 ? 1.611 -1.207 -11.453 1.00 96.62 84 PRO A O 1
ATOM 680 N N . PHE A 1 85 ? 2.500 0.841 -11.734 1.00 96.06 85 PHE A N 1
ATOM 681 C CA . PHE A 1 85 ? 3.512 0.464 -12.724 1.00 96.06 85 PHE A CA 1
ATOM 682 C C . PHE A 1 85 ? 4.774 1.325 -12.588 1.00 96.06 85 PHE A C 1
ATOM 684 O O . PHE A 1 85 ? 4.723 2.437 -12.071 1.00 96.06 85 PHE A O 1
ATOM 691 N N . ILE A 1 86 ? 5.908 0.799 -13.049 1.00 95.88 86 ILE A N 1
ATOM 692 C CA . ILE A 1 86 ? 7.181 1.521 -13.175 1.00 95.88 86 ILE A CA 1
ATOM 693 C C . ILE A 1 86 ? 7.788 1.230 -14.544 1.00 95.88 86 ILE A C 1
ATOM 695 O O . ILE A 1 86 ? 7.586 0.142 -15.078 1.00 95.88 86 ILE A O 1
ATOM 699 N N . GLU A 1 87 ? 8.560 2.165 -15.088 1.00 95.81 87 GLU A N 1
ATOM 700 C CA . GLU A 1 87 ? 9.151 2.029 -16.421 1.00 95.81 87 GLU A CA 1
ATOM 701 C C . GLU A 1 87 ? 10.587 2.548 -16.489 1.00 95.81 87 GLU A C 1
ATOM 703 O O . GLU A 1 87 ? 10.995 3.394 -15.687 1.00 95.81 87 GLU A O 1
ATOM 708 N N . ARG A 1 88 ? 11.374 2.022 -17.427 1.00 95.56 88 ARG A N 1
ATOM 709 C CA . ARG A 1 88 ? 12.733 2.480 -17.740 1.00 95.56 88 ARG A CA 1
ATOM 710 C C . ARG A 1 88 ? 12.954 2.416 -19.240 1.00 95.56 88 ARG A C 1
ATOM 712 O O . ARG A 1 88 ? 12.623 1.410 -19.852 1.00 95.56 88 ARG A O 1
ATOM 719 N N . GLU A 1 89 ? 13.557 3.450 -19.806 1.00 96.88 89 GLU A N 1
ATOM 720 C CA . GLU A 1 89 ? 14.093 3.390 -21.163 1.00 96.88 89 GLU A CA 1
ATOM 721 C C . GLU A 1 89 ? 15.509 2.806 -21.129 1.00 96.88 89 GLU A C 1
ATOM 723 O O . GLU A 1 89 ? 16.329 3.189 -20.288 1.00 96.88 89 GLU A O 1
ATOM 728 N N . LEU A 1 90 ? 15.779 1.841 -22.004 1.00 96.88 90 LEU A N 1
ATOM 729 C CA . LEU A 1 90 ? 17.102 1.251 -22.156 1.00 96.88 90 LEU A CA 1
ATOM 730 C C . LEU A 1 90 ? 17.999 2.192 -22.960 1.00 96.88 90 LEU A C 1
ATOM 732 O O . LEU A 1 90 ? 17.685 2.531 -24.096 1.00 96.88 90 LEU A O 1
ATOM 736 N N . MET A 1 91 ? 19.137 2.577 -22.388 1.00 97.06 91 MET A N 1
ATOM 737 C CA . MET A 1 91 ? 20.113 3.451 -23.058 1.00 97.06 91 MET A CA 1
ATOM 738 C C . MET A 1 91 ? 21.109 2.674 -23.924 1.00 97.06 91 MET A C 1
ATOM 740 O O . MET A 1 91 ? 21.764 3.247 -24.790 1.00 97.06 91 MET A O 1
ATOM 744 N N . GLU A 1 92 ? 21.222 1.371 -23.690 1.00 97.06 92 GLU A N 1
ATOM 745 C CA . GLU A 1 92 ? 22.120 0.458 -24.386 1.00 97.06 92 GLU A CA 1
ATOM 746 C C . GLU A 1 92 ? 21.418 -0.876 -24.638 1.00 97.06 92 GLU A C 1
ATOM 748 O O . GLU A 1 92 ? 20.402 -1.196 -24.010 1.00 97.06 92 GLU A O 1
ATOM 753 N N . GLU A 1 93 ? 21.962 -1.654 -25.570 1.00 97.75 93 GLU A N 1
ATOM 754 C CA . GLU A 1 93 ? 21.503 -3.018 -25.807 1.00 97.75 93 GLU A CA 1
ATOM 755 C C . GLU A 1 93 ? 21.589 -3.830 -24.509 1.00 97.75 93 GLU A C 1
ATOM 757 O O . GLU A 1 93 ? 22.630 -3.881 -23.857 1.00 97.75 93 GLU A O 1
ATOM 762 N N . THR A 1 94 ? 20.480 -4.455 -24.118 1.00 97.19 94 THR A N 1
ATOM 763 C CA . THR A 1 94 ? 20.386 -5.200 -22.858 1.00 97.19 94 THR A CA 1
ATOM 764 C C . THR A 1 94 ? 19.809 -6.581 -23.112 1.00 97.19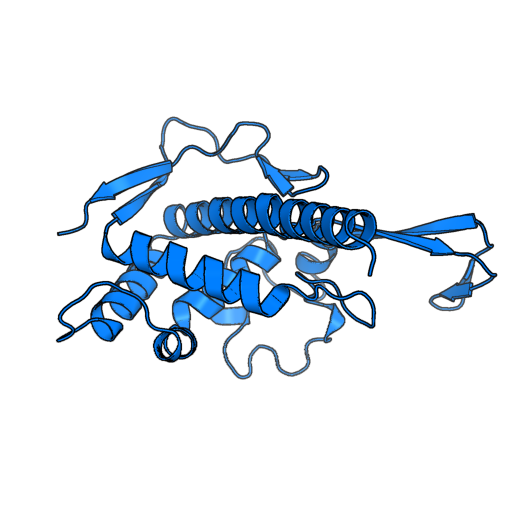 94 THR A C 1
ATOM 766 O O . THR A 1 94 ? 18.825 -6.725 -23.835 1.00 97.19 94 THR A O 1
ATOM 769 N N . VAL A 1 95 ? 20.384 -7.605 -22.479 1.00 97.31 95 VAL A N 1
ATOM 770 C CA . VAL A 1 95 ? 19.849 -8.970 -22.529 1.00 97.31 95 VAL A CA 1
ATOM 771 C C . VAL A 1 95 ? 18.947 -9.216 -21.322 1.00 97.31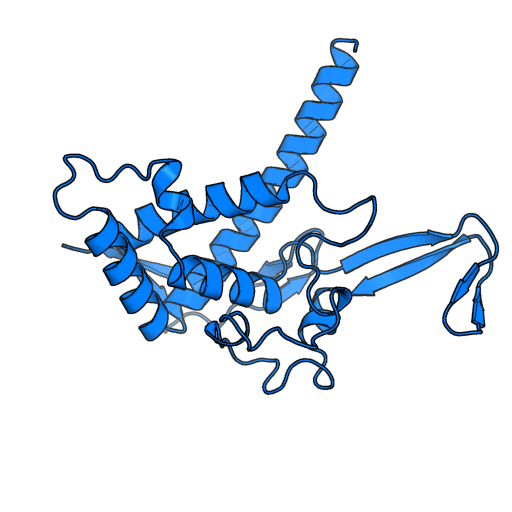 95 VAL A C 1
ATOM 773 O O . VAL A 1 95 ? 19.412 -9.177 -20.183 1.00 97.31 95 VAL A O 1
ATOM 776 N N . ILE A 1 96 ? 17.666 -9.504 -21.561 1.00 94.94 96 ILE A N 1
ATOM 777 C CA . ILE A 1 96 ? 16.698 -9.878 -20.520 1.00 94.94 96 ILE A CA 1
ATOM 778 C C . ILE A 1 96 ? 16.149 -11.262 -20.844 1.00 94.94 96 ILE A C 1
ATOM 780 O O . ILE A 1 96 ? 15.586 -11.474 -21.914 1.00 94.94 96 ILE A O 1
ATOM 784 N N . ASP A 1 97 ? 16.326 -12.209 -19.922 1.00 93.44 97 ASP A N 1
ATOM 785 C CA . ASP A 1 97 ? 15.868 -13.599 -20.074 1.00 93.44 97 ASP A CA 1
ATOM 786 C C . ASP A 1 97 ? 16.292 -14.229 -21.420 1.00 93.44 97 ASP A C 1
ATOM 788 O O . ASP A 1 97 ? 15.498 -14.818 -22.147 1.00 93.44 97 ASP A O 1
ATOM 792 N N . GLY A 1 98 ? 17.552 -14.000 -21.812 1.00 96.50 98 GLY A N 1
ATOM 793 C CA . GLY A 1 98 ? 18.129 -14.487 -23.073 1.00 96.50 98 GLY A CA 1
ATOM 794 C C . GLY A 1 98 ? 17.737 -13.705 -24.333 1.00 96.50 98 GLY A C 1
ATOM 795 O O . GLY A 1 98 ? 18.253 -14.008 -25.407 1.00 96.50 98 GLY A O 1
ATOM 796 N N . HIS A 1 99 ? 16.879 -12.688 -24.226 1.00 96.81 99 HIS A N 1
ATOM 797 C CA . HIS A 1 99 ? 16.444 -11.867 -25.355 1.00 96.81 99 HIS A CA 1
ATOM 798 C C . HIS A 1 99 ? 17.244 -10.569 -25.426 1.00 96.81 99 HIS A C 1
ATOM 800 O O . HIS A 1 99 ? 17.339 -9.845 -24.437 1.00 96.81 99 HIS A O 1
ATOM 806 N N . VAL A 1 100 ? 17.789 -10.265 -26.604 1.00 97.50 100 VAL A N 1
ATOM 807 C CA . VAL A 1 100 ? 18.480 -9.001 -26.882 1.00 97.50 100 VAL A CA 1
ATOM 808 C C . VAL A 1 100 ? 17.441 -7.911 -27.131 1.00 97.50 100 VAL A C 1
ATOM 810 O O . VAL A 1 100 ? 16.622 -8.032 -28.043 1.00 97.50 100 VAL A O 1
ATOM 813 N N . ILE A 1 101 ? 17.471 -6.855 -26.322 1.00 97.75 101 ILE A N 1
ATOM 814 C CA . ILE A 1 101 ? 16.549 -5.725 -26.416 1.00 97.75 101 ILE A CA 1
ATOM 815 C C . ILE A 1 101 ? 17.326 -4.477 -26.850 1.00 97.75 101 ILE A C 1
ATOM 817 O O . ILE A 1 101 ? 18.318 -4.132 -26.200 1.00 97.75 101 ILE A O 1
ATOM 821 N N . PRO A 1 102 ? 16.894 -3.784 -27.921 1.00 97.56 102 PRO A N 1
ATOM 822 C CA . PRO A 1 102 ? 17.618 -2.638 -28.451 1.00 97.56 102 PRO A CA 1
ATOM 823 C C . PRO A 1 102 ? 17.493 -1.391 -27.556 1.00 97.56 102 PRO A C 1
ATOM 825 O O . PRO A 1 102 ? 16.488 -1.231 -26.847 1.00 97.56 102 PRO A O 1
ATOM 828 N N . PRO A 1 103 ? 18.471 -0.467 -27.633 1.00 98.00 103 PRO A N 1
ATOM 829 C CA . PRO A 1 103 ? 18.377 0.840 -26.988 1.00 98.00 103 PRO A CA 1
ATOM 830 C C . PRO A 1 103 ? 17.170 1.636 -27.507 1.00 98.00 103 PRO A C 1
ATOM 832 O O . PRO A 1 103 ? 16.715 1.443 -28.635 1.00 98.00 103 PRO A O 1
ATOM 835 N N . GLY A 1 104 ? 16.643 2.531 -26.673 1.00 97.62 104 GLY A N 1
ATOM 836 C CA . GLY A 1 104 ? 15.405 3.279 -26.912 1.00 97.62 104 GLY A CA 1
ATOM 837 C C . GLY A 1 104 ? 14.126 2.497 -26.588 1.00 97.62 104 GLY A C 1
ATOM 838 O O . GLY A 1 104 ? 13.029 3.028 -26.735 1.00 97.62 104 GLY A O 1
ATOM 839 N N . THR A 1 105 ? 14.230 1.242 -26.134 1.00 97.88 105 THR A N 1
ATOM 840 C CA . THR A 1 105 ? 13.063 0.453 -25.708 1.00 97.88 105 THR A CA 1
ATOM 841 C C . THR A 1 105 ? 12.661 0.805 -24.276 1.00 97.88 105 THR A C 1
ATOM 843 O O . THR A 1 105 ? 13.482 0.721 -23.363 1.00 97.88 105 THR A O 1
ATOM 846 N N . THR A 1 106 ? 11.383 1.120 -24.047 1.00 97.44 106 THR A N 1
ATOM 847 C CA . THR A 1 106 ? 10.818 1.266 -22.696 1.00 97.44 106 THR A CA 1
ATOM 848 C C . THR A 1 106 ? 10.393 -0.092 -22.134 1.00 97.44 106 THR A C 1
ATOM 850 O O . THR A 1 106 ? 9.511 -0.760 -22.672 1.00 97.44 106 THR A O 1
ATOM 853 N N . ILE A 1 107 ? 10.986 -0.491 -21.011 1.00 95.75 107 ILE A N 1
ATOM 854 C CA . ILE A 1 107 ? 10.613 -1.677 -20.241 1.00 95.75 107 ILE A CA 1
ATOM 855 C C . ILE A 1 107 ? 9.739 -1.262 -19.064 1.00 95.75 107 ILE A C 1
ATOM 857 O O . ILE A 1 107 ? 10.161 -0.476 -18.215 1.00 95.75 107 ILE A O 1
ATOM 861 N N . GLY A 1 108 ? 8.531 -1.821 -19.002 1.00 95.00 108 GLY A N 1
ATOM 862 C CA . GLY A 1 108 ? 7.568 -1.593 -17.929 1.00 95.00 108 GLY A CA 1
ATOM 863 C C . GLY A 1 108 ? 7.401 -2.809 -17.018 1.00 95.00 108 GLY A C 1
ATOM 864 O O . GLY A 1 108 ? 7.314 -3.943 -17.484 1.00 95.00 108 GLY A O 1
ATOM 865 N N . VAL A 1 109 ? 7.284 -2.572 -15.712 1.00 95.31 109 VAL A N 1
ATOM 866 C CA . VAL A 1 109 ? 6.866 -3.574 -14.725 1.00 95.31 109 VAL A CA 1
ATOM 867 C C . VAL A 1 109 ? 5.525 -3.151 -14.142 1.00 95.31 109 VAL A C 1
ATOM 869 O O . VAL A 1 109 ? 5.426 -2.148 -13.434 1.00 95.31 109 VAL A O 1
ATOM 872 N N . SER A 1 110 ? 4.483 -3.943 -14.401 1.00 96.31 110 SER A N 1
ATOM 873 C CA . SER A 1 110 ? 3.186 -3.761 -13.749 1.00 96.31 110 SER A CA 1
ATOM 874 C C . SER A 1 110 ? 3.221 -4.360 -12.344 1.00 96.31 110 SER A C 1
ATOM 876 O O . SER A 1 110 ? 3.046 -5.565 -12.162 1.00 96.31 110 SER A O 1
ATOM 878 N N . ILE A 1 111 ? 3.420 -3.509 -11.337 1.00 97.38 111 ILE A N 1
ATOM 879 C CA . ILE A 1 111 ? 3.372 -3.888 -9.918 1.00 97.38 111 ILE A CA 1
ATOM 880 C C . ILE A 1 111 ? 1.984 -4.451 -9.578 1.00 97.38 111 ILE A C 1
ATOM 882 O O . ILE A 1 111 ? 1.875 -5.469 -8.894 1.00 97.38 111 ILE A O 1
ATOM 886 N N . LEU A 1 112 ? 0.926 -3.846 -10.130 1.00 96.19 112 LEU A N 1
ATOM 887 C CA . LEU A 1 112 ? -0.459 -4.272 -9.924 1.00 96.19 112 LEU A CA 1
ATOM 888 C C . LEU A 1 112 ? -0.721 -5.724 -10.362 1.00 96.19 112 LEU A C 1
ATOM 890 O O . LEU A 1 112 ? -1.438 -6.450 -9.662 1.00 96.19 112 LEU A O 1
ATOM 894 N N . LEU A 1 113 ? -0.162 -6.138 -11.507 1.00 96.31 113 LEU A N 1
ATOM 895 C CA . LEU A 1 113 ? -0.279 -7.505 -12.026 1.00 96.31 113 LEU A CA 1
ATOM 896 C C . LEU A 1 113 ? 0.706 -8.457 -11.344 1.00 96.31 113 LEU 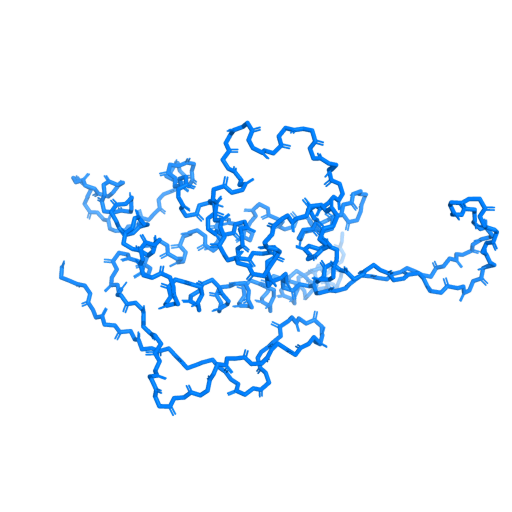A C 1
ATOM 898 O O . LEU A 1 113 ? 0.322 -9.568 -10.983 1.00 96.31 113 LEU A O 1
ATOM 902 N N . LEU A 1 114 ? 1.941 -8.016 -11.094 1.00 96.88 114 LEU A N 1
ATOM 903 C CA . LEU A 1 114 ? 2.960 -8.784 -10.374 1.00 96.88 114 LEU A CA 1
ATOM 904 C C . LEU A 1 114 ? 2.457 -9.241 -8.999 1.00 96.88 114 LEU A C 1
ATOM 906 O O . LEU A 1 114 ? 2.555 -10.415 -8.643 1.00 96.88 114 LEU A O 1
ATOM 910 N N . HIS A 1 115 ? 1.835 -8.333 -8.247 1.00 97.38 115 HIS A N 1
ATOM 911 C CA . HIS A 1 115 ? 1.274 -8.619 -6.923 1.00 97.38 115 HIS A CA 1
ATOM 912 C C . HIS A 1 115 ? 0.003 -9.480 -6.966 1.00 97.38 115 HIS A C 1
ATOM 914 O O . HIS A 1 115 ? -0.505 -9.890 -5.919 1.00 97.38 115 HIS A O 1
ATOM 920 N N . ARG A 1 116 ? -0.503 -9.775 -8.168 1.00 96.38 116 ARG A N 1
ATOM 921 C CA . ARG A 1 116 ? -1.638 -10.666 -8.436 1.00 96.38 116 ARG A CA 1
ATOM 922 C C . ARG A 1 116 ? -1.279 -11.883 -9.275 1.00 96.38 116 ARG A C 1
ATOM 924 O O . ARG A 1 116 ? -2.180 -12.611 -9.680 1.00 96.38 116 ARG A O 1
ATOM 931 N N . ASN A 1 117 ? 0.002 -12.128 -9.528 1.00 96.38 117 ASN A N 1
ATOM 932 C CA . ASN A 1 117 ? 0.416 -13.283 -10.306 1.00 96.38 117 ASN A CA 1
ATOM 933 C C . ASN A 1 117 ? -0.011 -14.579 -9.578 1.00 96.38 117 ASN A C 1
ATOM 935 O O . ASN A 1 117 ? 0.517 -14.844 -8.494 1.00 96.38 117 ASN A O 1
ATOM 939 N N . PRO A 1 118 ? -0.926 -15.398 -10.138 1.00 95.31 118 PRO A N 1
ATOM 940 C CA . PRO A 1 118 ? -1.423 -16.607 -9.478 1.00 95.31 118 PRO A CA 1
ATOM 941 C C . PRO A 1 118 ? -0.342 -17.678 -9.280 1.00 95.31 118 PRO A C 1
ATOM 943 O O . PRO A 1 118 ? -0.481 -18.521 -8.396 1.00 95.31 118 PRO A O 1
ATOM 946 N N . ALA A 1 119 ? 0.754 -17.631 -10.048 1.00 93.88 119 ALA A N 1
ATOM 947 C CA . ALA A 1 119 ? 1.897 -18.524 -9.855 1.00 93.88 119 ALA A CA 1
ATOM 948 C C . ALA A 1 119 ? 2.630 -18.262 -8.526 1.00 93.88 119 ALA A C 1
ATOM 950 O O . ALA A 1 119 ? 3.276 -19.154 -7.982 1.00 93.88 119 ALA A O 1
ATOM 951 N N . VAL A 1 120 ? 2.507 -17.045 -7.987 1.00 93.31 120 VAL A N 1
ATOM 952 C CA . VAL A 1 120 ? 3.156 -16.610 -6.742 1.00 93.31 120 VAL A CA 1
ATOM 953 C C . VAL A 1 120 ? 2.139 -16.470 -5.606 1.00 93.31 120 VAL A C 1
ATOM 955 O O . VAL A 1 120 ? 2.396 -16.863 -4.465 1.00 93.31 120 VAL A O 1
ATOM 958 N N . TRP A 1 121 ? 0.967 -15.912 -5.907 1.00 94.50 121 TRP A N 1
ATOM 959 C CA . TRP A 1 121 ? -0.052 -15.535 -4.937 1.00 94.50 121 TRP A CA 1
ATOM 960 C C . TRP A 1 121 ? -1.296 -16.414 -5.092 1.00 94.50 121 TRP A C 1
ATOM 962 O O . TRP A 1 121 ? -2.188 -16.104 -5.871 1.00 94.50 121 TRP A O 1
ATOM 972 N N . LYS A 1 122 ? -1.401 -17.495 -4.311 1.00 92.94 122 LYS A N 1
ATOM 973 C CA . LYS A 1 122 ? -2.650 -18.283 -4.224 1.00 92.94 122 LYS A CA 1
ATOM 974 C C . LYS A 1 122 ? -3.799 -17.413 -3.720 1.00 92.94 122 LYS A C 1
ATOM 976 O O . LYS A 1 122 ? -3.583 -16.659 -2.775 1.00 92.94 122 LYS A O 1
ATOM 981 N N . ASP A 1 123 ? -5.002 -17.535 -4.270 1.00 95.50 123 ASP A N 1
ATOM 982 C CA . ASP A 1 123 ? -6.145 -16.659 -3.954 1.00 95.50 123 ASP A CA 1
ATOM 983 C C . ASP A 1 123 ? -5.783 -15.169 -4.111 1.00 95.50 123 ASP A C 1
ATOM 985 O O . ASP A 1 123 ? -6.016 -14.350 -3.223 1.00 95.50 123 ASP A O 1
ATOM 989 N N . GLN A 1 124 ? -5.121 -14.822 -5.217 1.00 95.88 124 GLN A N 1
ATOM 990 C CA . GLN A 1 124 ? -4.482 -13.526 -5.469 1.00 95.88 124 GLN A CA 1
ATOM 991 C C . GLN A 1 124 ? -5.391 -12.305 -5.274 1.00 95.88 124 GLN A C 1
ATOM 993 O O . GLN A 1 124 ? -4.888 -11.212 -5.007 1.00 95.88 124 GLN A O 1
ATOM 998 N N . ASN A 1 125 ? -6.707 -12.466 -5.411 1.00 95.62 125 ASN A N 1
ATOM 999 C CA . ASN A 1 125 ? -7.675 -11.375 -5.291 1.00 95.62 125 ASN A CA 1
ATOM 1000 C C . ASN A 1 125 ? -8.238 -11.213 -3.873 1.00 95.62 125 ASN A C 1
ATOM 1002 O O . ASN A 1 125 ? -8.818 -10.172 -3.581 1.00 95.62 125 ASN A O 1
ATOM 1006 N N . GLU A 1 126 ? -8.019 -12.194 -2.997 1.00 97.12 126 GLU A N 1
ATOM 1007 C CA . GLU A 1 126 ? -8.490 -12.171 -1.614 1.00 97.12 126 GLU A C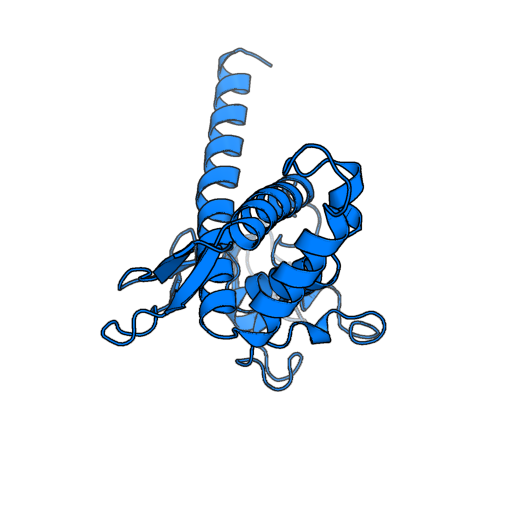A 1
ATOM 1008 C C . GLU A 1 126 ? -7.561 -11.340 -0.730 1.00 97.12 126 GLU A C 1
ATOM 1010 O O . GLU A 1 126 ? -6.333 -11.439 -0.846 1.00 97.12 126 GLU A O 1
ATOM 1015 N N . PHE A 1 127 ? -8.142 -10.572 0.192 1.00 98.19 127 PHE A N 1
ATOM 1016 C CA . PHE A 1 127 ? -7.402 -9.854 1.227 1.00 98.19 127 PHE A CA 1
ATOM 1017 C C . PHE A 1 127 ? -7.071 -10.812 2.375 1.00 98.19 127 PHE A C 1
ATOM 1019 O O . PHE A 1 127 ? -7.933 -11.148 3.179 1.00 98.19 127 PHE A O 1
ATOM 1026 N N . LYS A 1 128 ? -5.819 -11.281 2.433 1.00 97.31 128 LYS A N 1
ATOM 1027 C CA . LYS A 1 128 ? -5.336 -12.192 3.486 1.00 97.31 128 LYS A CA 1
ATOM 1028 C C . LYS A 1 128 ? -4.046 -11.656 4.128 1.00 97.31 128 LYS A C 1
ATOM 1030 O O . LYS A 1 128 ? -2.950 -12.056 3.717 1.00 97.31 128 LYS A O 1
ATOM 1035 N N . PRO A 1 129 ? -4.135 -10.763 5.132 1.00 97.75 129 PRO A N 1
ATOM 1036 C CA . PRO A 1 129 ? -2.990 -10.235 5.884 1.00 97.75 129 PRO A CA 1
ATOM 1037 C C . PRO A 1 129 ? -2.023 -11.309 6.401 1.00 97.75 129 PRO A C 1
ATOM 1039 O O . PRO A 1 129 ? -0.810 -11.094 6.469 1.00 97.75 129 PRO A O 1
ATOM 1042 N N . GLU A 1 130 ? -2.522 -12.514 6.688 1.00 95.50 130 GLU A N 1
ATOM 1043 C CA . GLU A 1 130 ? -1.734 -13.649 7.163 1.00 95.50 130 GLU A CA 1
ATOM 1044 C C . GLU A 1 130 ? -0.658 -14.092 6.162 1.00 95.50 130 GLU A C 1
ATOM 1046 O O . GLU A 1 130 ? 0.271 -14.792 6.546 1.00 95.50 130 GLU A O 1
ATOM 1051 N N . ARG A 1 131 ? -0.710 -13.682 4.887 1.00 94.50 131 ARG A N 1
ATOM 1052 C CA . ARG A 1 131 ? 0.368 -13.931 3.904 1.00 94.50 131 ARG A CA 1
ATOM 1053 C C . ARG A 1 131 ? 1.716 -13.344 4.309 1.00 94.50 131 ARG A C 1
ATOM 1055 O O . ARG A 1 131 ? 2.746 -13.764 3.769 1.00 94.50 131 ARG A O 1
ATOM 1062 N N . PHE A 1 132 ? 1.692 -12.351 5.192 1.00 95.56 132 PHE A N 1
ATOM 1063 C CA . PHE A 1 132 ? 2.864 -11.627 5.666 1.00 95.56 132 PHE A CA 1
ATOM 1064 C C . PHE A 1 132 ? 3.264 -11.991 7.096 1.00 95.56 132 PHE A C 1
ATOM 1066 O O . PHE A 1 132 ? 4.191 -11.373 7.625 1.00 95.56 132 PHE A O 1
ATOM 1073 N N . THR A 1 133 ? 2.607 -12.974 7.725 1.00 94.00 133 THR A N 1
ATOM 1074 C CA . THR A 1 133 ? 3.058 -13.469 9.028 1.00 94.00 133 THR A CA 1
ATOM 1075 C C . THR A 1 133 ? 4.406 -14.167 8.898 1.00 94.00 133 THR A C 1
ATOM 1077 O O . THR A 1 133 ? 4.794 -14.661 7.830 1.00 94.00 133 THR A O 1
ATOM 1080 N N . TYR A 1 134 ? 5.138 -14.198 10.010 1.00 83.56 134 TYR A N 1
ATOM 1081 C CA . TYR A 1 134 ? 6.432 -14.856 10.083 1.00 83.56 134 TYR A CA 1
ATOM 1082 C C . TYR A 1 134 ? 6.341 -16.310 9.587 1.00 83.56 134 TYR A C 1
ATOM 1084 O O . TYR A 1 134 ? 5.400 -17.036 9.902 1.00 83.56 134 TYR A O 1
ATOM 1092 N N . GLY A 1 135 ? 7.302 -16.724 8.759 1.00 82.00 135 GLY A N 1
ATOM 1093 C CA . GLY A 1 135 ? 7.354 -18.061 8.160 1.00 82.00 135 GLY A CA 1
ATOM 1094 C C . GLY A 1 135 ? 6.580 -18.219 6.845 1.00 82.00 135 GLY A C 1
ATOM 1095 O O . GLY A 1 135 ? 7.062 -18.927 5.966 1.00 82.00 135 GLY A O 1
ATOM 1096 N N . LYS A 1 136 ? 5.455 -17.517 6.631 1.00 82.25 136 LYS A N 1
ATOM 1097 C CA . LYS A 1 136 ? 4.663 -17.614 5.378 1.00 82.25 136 LYS A CA 1
ATOM 1098 C C . LYS A 1 136 ? 5.253 -16.845 4.192 1.00 82.25 136 LYS A C 1
ATOM 1100 O O . LYS A 1 136 ? 4.834 -17.033 3.049 1.00 82.25 136 LYS A O 1
ATOM 1105 N N . THR A 1 137 ? 6.229 -15.985 4.453 1.00 81.19 137 THR A N 1
ATOM 1106 C CA . THR A 1 137 ? 7.024 -15.296 3.428 1.00 81.19 137 THR A CA 1
ATOM 1107 C C . THR A 1 137 ? 8.293 -16.061 3.053 1.00 81.19 137 THR A C 1
ATOM 1109 O O . THR A 1 137 ? 8.946 -15.705 2.075 1.00 81.19 137 THR A O 1
ATOM 1112 N N . LYS A 1 138 ? 8.656 -17.109 3.808 1.00 81.12 138 LYS A N 1
ATOM 1113 C CA . LYS A 1 138 ? 9.893 -17.863 3.593 1.00 81.12 138 LYS A CA 1
ATOM 1114 C C . LYS A 1 138 ? 9.837 -18.584 2.245 1.00 81.12 138 LYS A C 1
ATOM 1116 O O . LYS A 1 138 ? 8.875 -19.288 1.959 1.00 81.12 138 LYS A O 1
ATOM 1121 N N . GLY A 1 139 ? 10.877 -18.404 1.432 1.00 81.44 139 GLY A N 1
ATOM 1122 C CA . GLY A 1 139 ? 10.976 -19.004 0.098 1.00 81.44 139 GLY A CA 1
ATOM 1123 C C . GLY A 1 139 ? 10.216 -18.258 -1.003 1.00 81.44 139 GLY A C 1
ATOM 1124 O O . GLY A 1 139 ? 10.261 -18.691 -2.149 1.00 81.44 139 GLY A O 1
ATOM 1125 N N . ARG A 1 140 ? 9.542 -17.141 -0.692 1.00 87.31 140 ARG A N 1
ATOM 1126 C CA . ARG A 1 140 ? 9.010 -16.242 -1.722 1.00 87.31 140 ARG A CA 1
ATOM 1127 C C . ARG 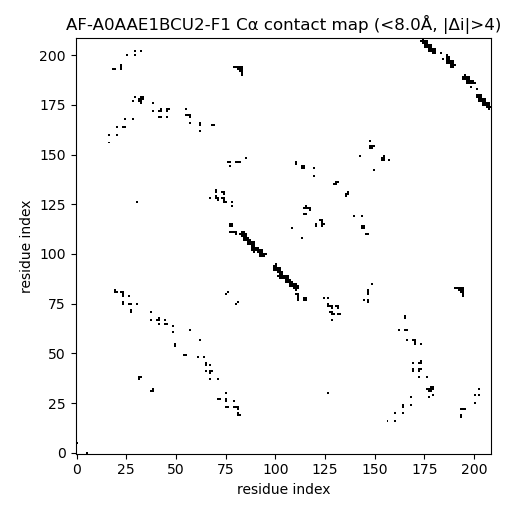A 1 140 ? 10.149 -15.398 -2.284 1.00 87.31 140 ARG A C 1
ATOM 1129 O O . ARG A 1 140 ? 10.946 -14.863 -1.516 1.00 87.31 140 ARG A O 1
ATOM 1136 N N . ASP A 1 141 ? 10.187 -15.255 -3.601 1.00 91.19 141 ASP A N 1
ATOM 1137 C CA . ASP A 1 141 ? 11.134 -14.366 -4.266 1.00 91.19 141 ASP A CA 1
ATOM 1138 C C . ASP A 1 141 ? 10.963 -12.917 -3.766 1.00 91.19 141 ASP A C 1
ATOM 1140 O O . ASP A 1 141 ? 9.839 -12.431 -3.596 1.00 91.19 141 ASP A O 1
ATOM 1144 N N . THR A 1 142 ? 12.071 -12.220 -3.503 1.00 88.00 142 THR A N 1
ATOM 1145 C CA . THR A 1 142 ? 12.045 -10.860 -2.941 1.00 88.00 142 THR A CA 1
ATOM 1146 C C . THR A 1 142 ? 11.403 -9.840 -3.880 1.00 88.00 142 THR A C 1
ATOM 1148 O O . THR A 1 142 ? 10.795 -8.882 -3.408 1.00 88.00 142 THR A O 1
ATOM 1151 N N . PHE A 1 143 ? 11.466 -10.060 -5.194 1.00 93.94 143 PHE A N 1
ATOM 1152 C CA . PHE A 1 143 ? 10.849 -9.214 -6.213 1.00 93.94 143 PHE A CA 1
ATOM 1153 C C . PHE A 1 143 ? 9.370 -9.535 -6.451 1.00 93.94 143 PHE A C 1
ATOM 1155 O O . PHE A 1 143 ? 8.682 -8.776 -7.124 1.00 93.94 143 PHE A O 1
ATOM 1162 N N . SER A 1 144 ? 8.824 -10.586 -5.834 1.00 94.56 144 SER A N 1
ATOM 1163 C CA . SER A 1 144 ? 7.382 -10.874 -5.887 1.00 94.56 144 SER A CA 1
ATOM 1164 C C . SER A 1 144 ? 6.515 -9.840 -5.159 1.00 94.56 144 SER A C 1
ATOM 1166 O O . SER A 1 144 ? 5.306 -9.775 -5.393 1.00 94.56 144 SER A O 1
ATOM 1168 N N . TYR A 1 145 ? 7.104 -9.059 -4.246 1.00 96.50 145 TYR A N 1
ATOM 1169 C CA . TYR A 1 145 ? 6.420 -8.036 -3.457 1.00 96.50 145 TYR A CA 1
ATOM 1170 C C . TYR A 1 145 ? 7.258 -6.753 -3.375 1.00 96.50 145 TYR A C 1
ATOM 1172 O O . TYR A 1 145 ? 8.091 -6.583 -2.490 1.00 96.50 145 TYR A O 1
ATOM 1180 N N . VAL A 1 146 ? 7.001 -5.839 -4.309 1.00 96.88 146 VAL A N 1
ATOM 1181 C CA . VAL A 1 146 ? 7.745 -4.577 -4.500 1.00 96.88 146 VAL A CA 1
ATOM 1182 C C . VAL A 1 146 ? 6.848 -3.325 -4.481 1.00 96.88 146 VAL A C 1
ATOM 1184 O O . VAL A 1 146 ? 6.865 -2.540 -5.425 1.00 96.88 146 VAL A O 1
ATOM 1187 N N . PRO A 1 147 ? 6.037 -3.092 -3.429 1.00 96.25 147 PRO A N 1
ATOM 1188 C CA . PRO A 1 147 ? 5.151 -1.916 -3.360 1.00 96.25 147 PRO A CA 1
ATOM 1189 C C . PRO A 1 147 ? 5.904 -0.576 -3.328 1.00 96.25 147 PRO A C 1
ATOM 1191 O O . PRO A 1 147 ? 5.327 0.464 -3.618 1.00 96.25 147 PRO A O 1
ATOM 1194 N N . PHE A 1 148 ? 7.195 -0.611 -2.991 1.00 96.81 148 PHE A N 1
ATOM 1195 C CA . PHE A 1 148 ? 8.106 0.533 -2.961 1.00 96.81 148 PHE A CA 1
ATOM 1196 C C . PHE A 1 148 ? 9.210 0.407 -4.023 1.00 96.81 148 PHE A C 1
ATOM 1198 O O . PHE A 1 148 ? 10.285 0.990 -3.871 1.00 96.81 148 PHE A O 1
ATOM 1205 N N . SER A 1 149 ? 8.956 -0.363 -5.092 1.00 94.94 149 SER A N 1
ATOM 1206 C CA . SER A 1 149 ? 9.971 -0.797 -6.060 1.00 94.94 149 SER A CA 1
ATOM 1207 C C . SER A 1 149 ? 11.102 -1.600 -5.384 1.00 94.94 149 SER A C 1
ATOM 1209 O O . SER A 1 149 ? 10.971 -2.050 -4.243 1.00 94.94 149 SER A O 1
ATOM 1211 N N . ALA A 1 150 ? 12.195 -1.845 -6.102 1.00 92.62 150 ALA A N 1
ATOM 1212 C CA . ALA A 1 150 ? 13.375 -2.543 -5.610 1.00 92.62 150 ALA A CA 1
ATOM 1213 C C . ALA A 1 150 ? 14.656 -2.019 -6.282 1.00 92.62 150 ALA A C 1
ATOM 1215 O O . ALA A 1 150 ? 14.610 -1.261 -7.253 1.00 92.62 150 ALA A O 1
ATOM 1216 N N . GLY A 1 151 ? 15.809 -2.436 -5.755 1.00 92.62 151 GLY A N 1
ATOM 1217 C CA . GLY A 1 151 ? 17.116 -2.042 -6.277 1.00 92.62 151 GLY A CA 1
ATOM 1218 C C . GLY A 1 151 ? 17.482 -0.581 -5.963 1.00 92.62 151 GLY A C 1
ATOM 1219 O O . GLY A 1 151 ? 16.931 0.004 -5.033 1.00 92.62 151 GLY A O 1
ATOM 1220 N N . PRO A 1 152 ? 18.405 0.031 -6.729 1.00 93.31 152 PRO A N 1
ATOM 1221 C CA . PRO A 1 152 ? 18.993 1.340 -6.411 1.00 93.31 152 PRO A CA 1
ATOM 1222 C C . PRO A 1 152 ? 18.022 2.522 -6.552 1.00 93.31 152 PRO A C 1
ATOM 1224 O O . PRO A 1 152 ? 18.353 3.645 -6.184 1.00 93.31 152 PRO A O 1
ATOM 1227 N N . ARG A 1 153 ? 16.837 2.292 -7.127 1.00 93.00 153 ARG A N 1
ATOM 1228 C CA . ARG A 1 153 ? 15.772 3.290 -7.300 1.00 93.00 153 ARG A CA 1
ATOM 1229 C C . ARG A 1 153 ? 14.508 2.892 -6.530 1.00 93.00 153 ARG A C 1
ATOM 1231 O O . ARG A 1 153 ? 13.401 3.195 -6.974 1.00 93.00 153 ARG A O 1
ATOM 1238 N N . ASN A 1 154 ? 14.666 2.159 -5.427 1.00 94.25 154 ASN A N 1
ATOM 1239 C CA . ASN A 1 154 ? 13.572 1.921 -4.494 1.00 94.25 154 ASN A CA 1
ATOM 1240 C C . ASN A 1 154 ? 13.169 3.223 -3.779 1.00 94.25 154 ASN A C 1
ATOM 1242 O O . ASN A 1 154 ? 13.894 4.219 -3.785 1.00 94.25 154 ASN A O 1
ATOM 1246 N N . CYS A 1 155 ? 11.974 3.236 -3.196 1.00 96.12 155 CYS A N 1
ATOM 1247 C CA . CYS A 1 155 ? 11.447 4.429 -2.545 1.00 96.12 155 CYS A CA 1
ATOM 1248 C C . CYS A 1 155 ? 12.245 4.774 -1.281 1.00 96.12 155 CYS A C 1
ATOM 1250 O O . CYS A 1 155 ? 12.185 4.061 -0.279 1.00 96.12 155 CYS A O 1
ATOM 1252 N N . ILE A 1 156 ? 12.915 5.928 -1.296 1.00 95.88 156 ILE A N 1
ATOM 1253 C CA . ILE A 1 156 ? 13.616 6.473 -0.125 1.00 95.88 156 ILE A CA 1
ATOM 1254 C C . ILE A 1 156 ? 12.654 6.819 1.029 1.00 95.88 156 ILE A C 1
ATOM 1256 O O . ILE A 1 156 ? 13.022 6.738 2.198 1.00 95.88 156 ILE A O 1
ATOM 1260 N N . GLY A 1 157 ? 11.397 7.146 0.709 1.00 95.38 157 GLY A N 1
ATOM 1261 C CA . GLY A 1 157 ? 10.354 7.514 1.668 1.00 95.38 157 GLY A CA 1
ATOM 1262 C C . GLY A 1 157 ? 9.624 6.335 2.317 1.00 95.38 157 GLY A C 1
ATOM 1263 O O . GLY A 1 157 ? 8.722 6.564 3.118 1.00 95.38 157 GLY A O 1
ATOM 1264 N N . GLN A 1 158 ? 9.985 5.083 2.008 1.00 95.94 158 GLN A N 1
ATOM 1265 C CA . GLN A 1 158 ? 9.242 3.893 2.448 1.00 95.94 158 GLN A CA 1
ATOM 1266 C C . GLN A 1 158 ? 8.985 3.860 3.963 1.00 95.94 158 GLN A C 1
ATOM 1268 O O . GLN A 1 158 ? 7.857 3.626 4.395 1.00 95.94 158 GLN A O 1
ATOM 1273 N N . ASN A 1 159 ? 10.016 4.099 4.779 1.00 95.44 159 ASN A N 1
ATOM 1274 C CA . ASN A 1 159 ? 9.877 4.053 6.238 1.00 95.44 159 ASN A CA 1
ATOM 1275 C C . ASN A 1 159 ? 8.988 5.184 6.763 1.00 95.44 159 ASN A C 1
ATOM 1277 O O . ASN A 1 159 ? 8.178 4.958 7.660 1.00 95.44 159 ASN A O 1
ATOM 1281 N N . PHE A 1 160 ? 9.118 6.381 6.186 1.00 95.75 160 PHE A N 1
ATOM 1282 C CA . PHE A 1 160 ? 8.288 7.524 6.546 1.00 95.75 160 PHE A CA 1
ATOM 1283 C C . PHE A 1 160 ? 6.818 7.255 6.209 1.00 95.75 160 PHE A C 1
ATOM 1285 O O . PHE A 1 160 ? 5.982 7.317 7.103 1.00 95.75 160 PHE A O 1
ATOM 1292 N N . ALA A 1 161 ? 6.524 6.834 4.976 1.00 97.19 161 ALA A N 1
ATOM 1293 C CA . ALA A 1 161 ? 5.164 6.549 4.521 1.00 97.19 161 ALA A CA 1
ATOM 1294 C C . ALA A 1 161 ? 4.488 5.448 5.356 1.00 97.19 161 ALA A C 1
ATOM 1296 O O . ALA A 1 161 ? 3.346 5.594 5.786 1.00 97.19 161 ALA A O 1
ATOM 1297 N N . VAL A 1 162 ? 5.195 4.348 5.649 1.00 97.75 162 VAL A N 1
ATOM 1298 C CA . VAL A 1 162 ? 4.650 3.269 6.493 1.00 97.75 162 VAL A CA 1
ATOM 1299 C C . VAL A 1 162 ? 4.324 3.775 7.900 1.00 97.75 162 VAL A C 1
ATOM 1301 O O . VAL A 1 162 ? 3.274 3.432 8.445 1.00 97.75 162 VAL A O 1
ATOM 1304 N N . ASN A 1 163 ? 5.201 4.587 8.488 1.00 97.31 163 ASN A N 1
ATOM 1305 C CA . ASN A 1 163 ? 4.995 5.139 9.823 1.00 97.31 163 ASN A CA 1
ATOM 1306 C C . ASN A 1 163 ? 3.867 6.176 9.849 1.00 97.31 163 ASN A C 1
ATOM 1308 O O . ASN A 1 163 ? 3.042 6.151 10.759 1.00 97.31 163 ASN A O 1
ATOM 1312 N N . GLU A 1 164 ? 3.785 7.037 8.838 1.00 97.06 164 GLU A N 1
ATOM 1313 C CA . GLU A 1 164 ? 2.716 8.021 8.683 1.00 97.06 164 GLU A CA 1
ATOM 1314 C C . GLU A 1 164 ? 1.344 7.340 8.587 1.00 97.06 164 GLU A C 1
ATOM 1316 O O . GLU A 1 164 ? 0.446 7.646 9.376 1.00 97.06 164 GLU A O 1
ATOM 1321 N N . VAL A 1 165 ? 1.203 6.337 7.709 1.00 98.19 165 VAL A N 1
ATOM 1322 C CA . VAL A 1 165 ? -0.039 5.557 7.586 1.00 98.19 165 VAL A CA 1
ATOM 1323 C C . VAL A 1 165 ? -0.361 4.836 8.893 1.00 98.19 165 VAL A C 1
ATOM 1325 O O . VAL A 1 165 ? -1.512 4.836 9.322 1.00 98.19 165 VAL A O 1
ATOM 1328 N N . LYS A 1 166 ? 0.634 4.262 9.580 1.00 98.19 166 LYS A N 1
ATOM 1329 C CA . LYS A 1 166 ? 0.431 3.633 10.894 1.00 98.19 166 LYS A CA 1
ATOM 1330 C C . LYS A 1 166 ? -0.138 4.598 11.922 1.00 98.19 166 LYS A C 1
ATOM 1332 O O . LYS A 1 166 ? -1.114 4.249 12.584 1.00 98.19 166 LYS A O 1
ATOM 1337 N N . VAL A 1 167 ? 0.437 5.793 12.053 1.00 97.81 167 VAL A N 1
ATOM 1338 C CA . VAL A 1 167 ? -0.062 6.820 12.979 1.00 97.81 167 VAL A CA 1
ATOM 1339 C C . VAL A 1 167 ? -1.493 7.202 12.614 1.00 97.81 167 VAL A C 1
ATOM 1341 O O . VAL A 1 167 ? -2.371 7.196 13.478 1.00 97.81 167 VAL A O 1
ATOM 1344 N N . LEU A 1 168 ? -1.743 7.500 11.339 1.00 97.50 168 LEU A N 1
ATOM 1345 C CA . LEU A 1 168 ? -3.043 7.952 10.857 1.00 97.50 168 LEU A CA 1
ATOM 1346 C C . LEU A 1 168 ? -4.135 6.896 11.077 1.00 97.50 168 LEU A C 1
ATOM 1348 O O . LEU A 1 168 ? -5.163 7.188 11.690 1.00 97.50 168 LEU A O 1
ATOM 1352 N N . ILE A 1 169 ? -3.892 5.660 10.636 1.00 98.25 169 ILE A N 1
ATOM 1353 C CA . ILE A 1 169 ? -4.836 4.549 10.783 1.00 98.25 169 ILE A CA 1
ATOM 1354 C C . ILE A 1 169 ? -5.052 4.224 12.255 1.00 98.25 169 ILE A C 1
ATOM 1356 O O . ILE A 1 169 ? -6.199 4.087 12.654 1.00 98.25 169 ILE A O 1
ATOM 1360 N N . SER A 1 170 ? -4.007 4.175 13.088 1.00 97.75 170 SER A N 1
ATOM 1361 C CA . SER A 1 170 ? -4.177 3.889 14.521 1.00 97.75 170 SER A CA 1
ATOM 1362 C C . SER A 1 170 ? -5.076 4.926 15.195 1.00 97.75 170 SER A C 1
ATOM 1364 O O . SER A 1 170 ? -6.013 4.572 15.904 1.00 97.75 170 SER A O 1
ATOM 1366 N N . ARG A 1 171 ? -4.866 6.219 14.913 1.00 95.88 171 ARG A N 1
ATOM 1367 C CA . ARG A 1 171 ? -5.714 7.292 15.457 1.00 95.88 171 ARG A CA 1
ATOM 1368 C C . ARG A 1 171 ? -7.156 7.207 14.963 1.00 95.88 171 ARG A C 1
ATOM 1370 O O . ARG A 1 171 ? -8.072 7.495 15.730 1.00 95.88 171 ARG A O 1
ATOM 1377 N N . MET A 1 172 ? -7.367 6.821 13.704 1.00 96.88 172 MET A N 1
ATOM 1378 C CA . MET A 1 172 ? -8.714 6.600 13.180 1.00 96.88 172 MET A CA 1
ATOM 1379 C C . MET A 1 172 ? -9.365 5.376 13.808 1.00 96.88 172 MET A C 1
ATOM 1381 O O . MET A 1 172 ? -10.497 5.486 14.254 1.00 96.88 172 MET A O 1
ATOM 1385 N N . MET A 1 173 ? -8.656 4.253 13.906 1.00 97.38 173 MET A N 1
ATOM 1386 C CA . MET A 1 173 ? -9.171 3.027 14.509 1.00 97.38 173 MET A CA 1
ATOM 1387 C C . MET A 1 173 ? -9.497 3.236 15.977 1.00 97.38 173 MET A C 1
ATOM 1389 O O . MET A 1 173 ? -10.540 2.774 16.403 1.00 97.38 173 MET A O 1
ATOM 1393 N N . ARG A 1 174 ? -8.723 4.026 16.730 1.00 95.69 174 ARG A N 1
ATOM 1394 C CA . ARG A 1 174 ? -9.067 4.413 18.108 1.00 95.69 174 ARG A CA 1
ATOM 1395 C C . ARG A 1 174 ? -10.428 5.114 18.215 1.00 95.69 174 ARG A C 1
ATOM 1397 O O . ARG A 1 174 ? -11.146 4.902 19.180 1.00 95.69 174 ARG A O 1
ATOM 1404 N N . LYS A 1 175 ? -10.789 5.944 17.233 1.00 95.81 175 LYS A N 1
ATOM 1405 C CA . LYS A 1 175 ? -11.948 6.850 17.316 1.00 95.81 175 LYS A CA 1
ATOM 1406 C C . LYS A 1 175 ? -13.148 6.434 16.483 1.00 95.81 175 LYS A C 1
ATOM 1408 O O . LYS A 1 175 ? -14.251 6.898 16.753 1.00 95.81 175 LYS A O 1
ATOM 1413 N N . TYR A 1 176 ? -12.951 5.610 15.462 1.00 98.19 176 TYR A N 1
ATOM 1414 C CA . TYR A 1 176 ? -13.960 5.341 14.451 1.00 98.19 176 TYR A CA 1
ATOM 1415 C C . TYR A 1 176 ? -13.977 3.882 14.008 1.00 98.19 176 TYR A C 1
ATOM 1417 O O . TYR A 1 176 ? -12.942 3.234 13.857 1.00 98.19 176 TYR A O 1
ATOM 1425 N N . THR A 1 177 ? -15.185 3.414 13.721 1.00 98.38 177 THR A N 1
ATOM 1426 C CA . THR A 1 177 ? -15.449 2.247 12.885 1.00 98.38 177 THR A CA 1
ATOM 1427 C C . THR A 1 177 ? -15.851 2.736 11.500 1.00 98.38 177 THR A C 1
ATOM 1429 O O . THR A 1 177 ? -16.725 3.593 11.360 1.00 98.38 177 THR A O 1
ATOM 1432 N N . VAL A 1 178 ? -15.196 2.208 10.475 1.00 98.06 178 VAL A N 1
ATOM 1433 C CA . VAL A 1 178 ? -15.373 2.565 9.070 1.00 98.06 178 VAL A CA 1
ATOM 1434 C C . VAL A 1 178 ? -16.165 1.466 8.376 1.00 98.06 178 VAL A C 1
ATOM 1436 O O . VAL A 1 178 ? -15.855 0.286 8.512 1.00 98.06 178 VAL A O 1
ATOM 1439 N N . GLU A 1 179 ? -17.194 1.852 7.632 1.00 97.88 179 GLU A N 1
ATOM 1440 C CA . GLU A 1 179 ? -18.125 0.947 6.960 1.00 97.88 179 GLU A CA 1
ATOM 1441 C C . GLU A 1 179 ? -18.274 1.317 5.484 1.00 97.88 179 GLU A C 1
ATOM 1443 O O . GLU A 1 179 ? -18.200 2.491 5.106 1.00 97.88 179 GLU A O 1
ATOM 1448 N N . LEU A 1 180 ? -18.554 0.316 4.648 1.00 97.00 180 LEU A N 1
ATOM 1449 C CA . LEU A 1 180 ? -18.999 0.554 3.279 1.00 97.00 180 LEU A CA 1
ATOM 1450 C C . LEU A 1 180 ? -20.381 1.219 3.290 1.00 97.00 180 LEU A C 1
ATOM 1452 O O . LEU A 1 180 ? -21.204 0.969 4.172 1.00 97.00 180 LEU A O 1
ATOM 1456 N N . VAL A 1 181 ? -20.657 2.054 2.288 1.00 96.12 181 VAL A N 1
ATOM 1457 C CA . VAL A 1 181 ? -21.995 2.619 2.071 1.00 96.12 181 VAL A CA 1
ATOM 1458 C C . VAL A 1 181 ? -22.784 1.658 1.170 1.00 96.12 181 VAL A C 1
ATOM 1460 O O . VAL A 1 181 ? -22.500 1.625 -0.024 1.00 96.12 181 VAL A O 1
ATOM 1463 N N . PRO A 1 182 ? -23.790 0.907 1.671 1.00 90.62 182 PRO A N 1
ATOM 1464 C CA . PRO A 1 182 ? -24.407 -0.185 0.901 1.00 90.62 182 PRO A CA 1
ATOM 1465 C C . PRO A 1 182 ? -25.094 0.249 -0.400 1.00 90.62 182 PRO A C 1
ATOM 1467 O O . PRO A 1 182 ? -25.260 -0.550 -1.311 1.00 90.62 182 PRO A O 1
ATOM 1470 N N . SER A 1 183 ? -25.507 1.516 -0.491 1.00 91.94 183 SER A N 1
ATOM 1471 C CA . SER A 1 183 ? -26.144 2.089 -1.681 1.00 91.94 183 SER A CA 1
ATOM 1472 C C . SER A 1 183 ? -25.158 2.576 -2.749 1.00 91.94 183 SER A C 1
ATOM 1474 O O . SER A 1 183 ? -25.589 3.084 -3.784 1.00 91.94 183 SER A O 1
ATOM 1476 N N . ARG A 1 184 ? -23.845 2.485 -2.506 1.00 93.56 184 ARG A N 1
ATOM 1477 C CA . ARG A 1 184 ? -22.797 2.927 -3.433 1.00 93.56 184 ARG A CA 1
ATOM 1478 C C . ARG A 1 184 ? -22.092 1.712 -4.051 1.00 93.56 184 ARG A C 1
ATOM 1480 O O . ARG A 1 184 ? -21.937 0.701 -3.370 1.00 93.56 184 ARG A O 1
ATOM 1487 N N . PRO A 1 185 ? -21.670 1.794 -5.326 1.00 92.50 185 PRO A N 1
ATOM 1488 C CA . PRO A 1 185 ? -20.937 0.710 -5.974 1.00 92.50 185 PRO A CA 1
ATOM 1489 C C . PRO A 1 185 ? -19.556 0.501 -5.338 1.00 92.50 185 PRO A C 1
ATOM 1491 O O . PRO A 1 185 ? -19.004 1.416 -4.722 1.00 92.50 185 PRO A O 1
ATOM 1494 N N . GLU A 1 186 ? -18.976 -0.688 -5.535 1.00 93.19 186 GLU A N 1
ATOM 1495 C CA . GLU A 1 186 ? -17.571 -0.919 -5.190 1.00 93.19 186 GLU A CA 1
ATOM 1496 C C . GLU A 1 186 ? -16.640 0.011 -5.994 1.00 93.19 186 GLU A C 1
ATOM 1498 O O . GLU A 1 186 ? -16.931 0.323 -7.157 1.00 93.19 186 GLU A O 1
ATOM 1503 N N . PRO A 1 187 ? -15.516 0.449 -5.398 1.00 95.06 187 PRO A N 1
ATOM 1504 C CA . PRO A 1 187 ? -14.545 1.303 -6.063 1.00 95.06 187 PRO A CA 1
ATOM 1505 C C . PRO A 1 187 ? -13.888 0.588 -7.250 1.00 95.06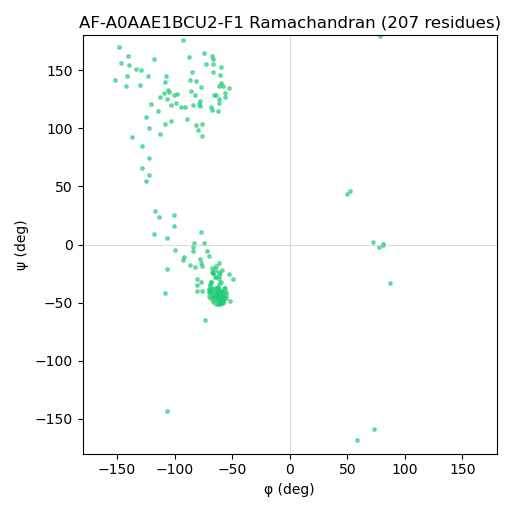 187 PRO A C 1
ATOM 1507 O O . PRO A 1 187 ? -13.355 -0.519 -7.118 1.00 95.06 187 PRO A O 1
ATOM 1510 N N . ILE A 1 188 ? -13.885 1.240 -8.412 1.00 95.38 188 ILE A N 1
ATOM 1511 C CA . ILE A 1 188 ? -13.235 0.728 -9.623 1.00 95.38 188 ILE A CA 1
ATOM 1512 C C . ILE A 1 188 ? -11.798 1.242 -9.658 1.00 95.38 188 ILE A C 1
ATOM 1514 O O . ILE A 1 188 ? -11.554 2.442 -9.717 1.00 95.38 188 ILE A O 1
ATOM 1518 N N . ARG A 1 189 ? -10.830 0.321 -9.632 1.00 95.19 189 ARG A N 1
ATOM 1519 C CA . ARG A 1 189 ? -9.399 0.645 -9.730 1.00 95.19 189 ARG A CA 1
ATOM 1520 C C . ARG A 1 189 ? -9.098 1.336 -11.060 1.00 95.19 189 ARG A C 1
ATOM 1522 O O . ARG A 1 189 ? -9.265 0.721 -12.110 1.00 95.19 189 ARG A O 1
ATOM 1529 N N . PHE A 1 190 ? -8.556 2.543 -10.989 1.00 94.88 190 PHE A N 1
ATOM 1530 C CA . PHE A 1 190 ? -8.163 3.335 -12.145 1.00 94.88 190 PHE A CA 1
ATOM 1531 C C . PHE A 1 190 ? -6.670 3.681 -12.062 1.00 94.88 190 PHE A C 1
ATOM 1533 O O . PHE A 1 190 ? -6.282 4.544 -11.268 1.00 94.88 190 PHE A O 1
ATOM 1540 N N . PRO A 1 191 ? -5.799 2.961 -12.794 1.00 91.69 191 PRO A N 1
ATOM 1541 C CA . PRO A 1 191 ? -4.364 3.204 -12.754 1.00 91.69 191 PRO A CA 1
ATOM 1542 C C . PRO A 1 191 ? -4.013 4.463 -13.559 1.00 91.69 191 PRO A C 1
ATOM 1544 O O . PRO A 1 191 ? -3.979 4.432 -14.786 1.00 91.69 191 PRO A O 1
ATOM 1547 N N . LEU A 1 192 ? -3.733 5.560 -12.854 1.00 89.12 192 LEU A N 1
ATOM 1548 C CA . LEU A 1 192 ? -3.069 6.752 -13.388 1.00 89.12 192 LEU A CA 1
ATOM 1549 C C . LEU A 1 192 ? -1.628 6.787 -12.850 1.00 89.12 192 LEU A C 1
ATOM 1551 O O . LEU A 1 192 ? -1.010 5.739 -12.661 1.00 89.12 192 LEU A O 1
ATOM 1555 N N . THR A 1 193 ? -1.098 7.976 -12.548 1.00 90.00 193 THR A N 1
ATOM 1556 C CA . THR A 1 193 ? 0.142 8.141 -11.774 1.00 90.00 193 THR A CA 1
ATOM 1557 C C . THR A 1 193 ? 0.062 7.421 -10.427 1.00 90.00 193 THR A C 1
ATOM 1559 O O . THR A 1 193 ? 1.014 6.758 -10.018 1.00 90.00 193 THR A O 1
ATOM 1562 N N . THR A 1 194 ? -1.095 7.505 -9.764 1.00 95.12 194 THR A N 1
ATOM 1563 C CA . THR A 1 194 ? -1.441 6.666 -8.616 1.00 95.12 194 THR A CA 1
ATOM 1564 C C . THR A 1 194 ? -2.663 5.803 -8.914 1.00 95.12 194 THR A C 1
ATOM 1566 O O . THR A 1 194 ? -3.437 6.076 -9.835 1.00 95.12 194 THR A O 1
ATOM 1569 N N . LEU A 1 195 ? -2.842 4.725 -8.150 1.00 96.44 195 LEU A N 1
ATOM 1570 C CA . LEU A 1 195 ? -4.003 3.848 -8.275 1.00 96.44 195 LEU A CA 1
ATOM 1571 C C . LEU A 1 195 ? -5.238 4.494 -7.633 1.00 96.44 195 LEU A C 1
ATOM 1573 O O . LEU A 1 195 ? -5.471 4.337 -6.439 1.00 96.44 195 LEU A O 1
ATOM 1577 N N . GLN A 1 196 ? -6.045 5.199 -8.415 1.00 94.44 196 GLN A N 1
ATOM 1578 C CA . GLN A 1 196 ? -7.229 5.903 -7.919 1.00 94.44 196 GLN A CA 1
ATOM 1579 C C . GLN A 1 196 ? -8.495 5.040 -8.015 1.00 94.44 196 GLN A C 1
ATOM 1581 O O . GLN A 1 196 ? -8.463 3.914 -8.519 1.00 94.44 196 GLN A O 1
ATOM 1586 N N . SER A 1 197 ? -9.613 5.566 -7.507 1.00 94.94 197 SER A N 1
ATOM 1587 C CA . SER A 1 197 ? -10.949 5.008 -7.739 1.00 94.94 197 SER A CA 1
ATOM 1588 C C . SER A 1 197 ? -11.691 5.849 -8.778 1.00 94.94 197 SER A C 1
ATOM 1590 O O . SER A 1 197 ? -11.922 7.033 -8.536 1.00 94.94 197 SER A O 1
ATOM 1592 N N . GLU A 1 198 ? -12.091 5.252 -9.901 1.00 94.94 198 GLU A N 1
ATOM 1593 C CA . GLU A 1 198 ? -12.791 5.940 -11.002 1.00 94.94 198 GLU A CA 1
ATOM 1594 C C . GLU A 1 198 ? -14.131 6.545 -10.557 1.00 94.94 198 GLU A C 1
ATOM 1596 O O . GLU A 1 198 ? -14.480 7.669 -10.903 1.00 94.94 198 GLU A O 1
ATOM 1601 N N . ASN A 1 199 ? -14.883 5.802 -9.744 1.00 94.94 199 ASN A N 1
ATOM 1602 C CA . ASN A 1 199 ? -16.220 6.158 -9.261 1.00 94.94 199 ASN A CA 1
ATOM 1603 C C . ASN A 1 199 ? -16.212 6.723 -7.823 1.00 94.94 199 ASN A C 1
ATOM 1605 O O . ASN A 1 199 ? -17.261 6.807 -7.168 1.00 94.94 199 ASN A O 1
ATOM 1609 N N . GLY A 1 200 ? -15.033 7.126 -7.337 1.00 93.31 200 GLY A N 1
ATOM 1610 C CA . GLY A 1 200 ? -14.817 7.656 -5.990 1.00 93.31 200 GLY A CA 1
ATOM 1611 C C . GLY A 1 200 ? -14.748 6.581 -4.899 1.00 93.31 200 GLY A C 1
ATOM 1612 O O . GLY A 1 200 ? -14.851 5.383 -5.162 1.00 93.31 200 GLY A O 1
ATOM 1613 N N . MET A 1 201 ? -14.539 7.012 -3.653 1.00 95.38 201 MET A N 1
ATOM 1614 C CA . MET A 1 201 ? -14.456 6.141 -2.476 1.00 95.38 201 MET A CA 1
ATOM 1615 C C . MET A 1 201 ? -15.473 6.591 -1.427 1.00 95.38 201 MET A C 1
ATOM 1617 O O . MET A 1 201 ? -15.319 7.643 -0.809 1.00 95.38 201 MET A O 1
ATOM 1621 N N . TRP A 1 202 ? -16.522 5.794 -1.227 1.00 96.44 202 TRP A N 1
ATOM 1622 C CA . TRP A 1 202 ? -17.635 6.138 -0.342 1.00 96.44 202 TRP A CA 1
ATOM 1623 C C . TRP A 1 202 ? -17.592 5.290 0.928 1.00 96.44 202 TRP A C 1
ATOM 1625 O O . TRP A 1 202 ? -17.982 4.123 0.918 1.00 96.44 202 TRP A O 1
ATOM 1635 N N . LEU A 1 203 ? -17.144 5.895 2.027 1.00 97.00 203 LEU A N 1
ATOM 1636 C CA . LEU A 1 203 ? -17.031 5.253 3.337 1.00 97.00 203 LEU A CA 1
ATOM 1637 C C . LEU A 1 203 ? -17.829 6.032 4.385 1.00 97.00 203 LEU A C 1
ATOM 1639 O O . LEU A 1 203 ? -17.907 7.261 4.340 1.00 97.00 203 LEU A O 1
ATOM 1643 N N . ARG A 1 204 ? -18.419 5.315 5.340 1.00 97.44 204 ARG A N 1
ATOM 1644 C CA . ARG A 1 204 ? -19.112 5.886 6.499 1.00 97.44 204 ARG A CA 1
ATOM 1645 C C . ARG A 1 204 ? -18.256 5.698 7.744 1.00 97.44 204 ARG A C 1
ATOM 1647 O O . ARG A 1 204 ?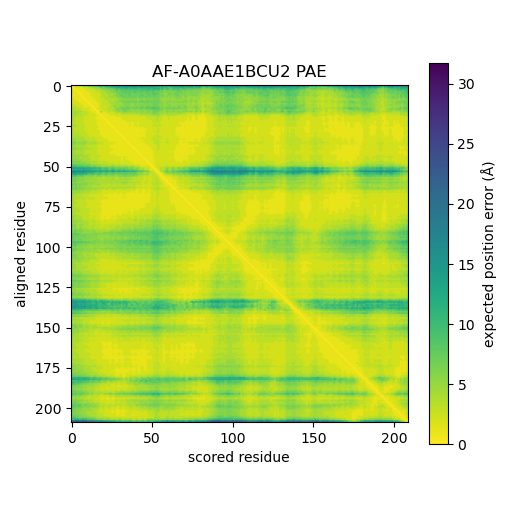 -17.806 4.593 8.009 1.00 97.44 204 ARG A O 1
ATOM 1654 N N . PHE A 1 205 ? -18.105 6.754 8.536 1.00 97.94 205 PHE A N 1
ATOM 1655 C CA . PHE A 1 205 ? -17.399 6.719 9.815 1.00 97.94 205 PHE A CA 1
ATOM 1656 C C . PHE A 1 205 ? -18.415 6.785 10.957 1.00 97.94 205 PHE A C 1
ATOM 1658 O O . PHE A 1 205 ? -19.237 7.699 11.008 1.00 97.94 205 PHE A O 1
ATOM 1665 N N . LYS A 1 206 ? -18.361 5.819 11.872 1.00 97.56 206 LYS A N 1
ATOM 1666 C CA . LYS A 1 206 ? -19.125 5.794 13.124 1.00 97.56 206 LYS A CA 1
ATOM 1667 C C . LYS A 1 206 ? -18.171 6.013 14.284 1.00 97.56 206 LYS A C 1
ATOM 1669 O O . LYS A 1 206 ? -17.148 5.342 14.340 1.00 97.56 206 LYS A O 1
ATOM 1674 N N . SER A 1 207 ? -18.487 6.930 15.196 1.00 97.12 207 SER A N 1
ATOM 1675 C CA . SER A 1 207 ? -17.666 7.122 16.397 1.00 97.12 207 SER A CA 1
ATOM 1676 C C . SER A 1 207 ? -17.644 5.845 17.231 1.00 97.12 207 SER A C 1
ATOM 1678 O O . SER A 1 207 ? -18.687 5.220 17.430 1.00 97.12 207 SER A O 1
ATOM 1680 N N . ARG A 1 208 ? -16.465 5.483 17.727 1.00 93.06 208 ARG A N 1
ATOM 1681 C CA . ARG A 1 208 ? -16.292 4.508 18.803 1.00 93.06 208 ARG A CA 1
ATOM 1682 C C . ARG A 1 208 ? -16.439 5.237 20.137 1.00 93.06 208 ARG A C 1
ATOM 1684 O O . ARG A 1 208 ? -16.153 6.436 20.212 1.00 93.06 208 ARG A O 1
ATOM 1691 N N . THR A 1 209 ? -16.954 4.528 21.131 1.00 72.44 209 THR A N 1
ATOM 1692 C CA . THR A 1 209 ? -17.043 4.971 22.528 1.00 72.44 209 THR A CA 1
ATOM 1693 C C . THR A 1 209 ? -15.831 4.504 23.300 1.00 72.44 209 THR A C 1
ATOM 1695 O O . THR A 1 209 ? -15.481 3.319 23.099 1.00 72.44 209 THR A O 1
#

Organism: NCBI:txid231223

Solvent-accessible surface area (backbone atoms only — not comparable to full-atom values): 12083 Å² total; per-residue (Å²): 129,53,76,66,54,51,48,54,53,50,54,51,52,52,58,61,55,46,61,38,47,52,37,37,49,54,51,38,51,49,49,33,26,75,39,53,73,59,38,51,54,36,27,52,50,44,48,63,74,41,59,95,50,99,53,91,71,81,50,81,81,52,69,79,70,43,64,64,50,52,26,43,51,52,41,31,33,38,72,50,19,23,52,30,59,50,75,45,69,32,88,50,74,41,75,57,96,88,39,82,41,62,49,76,40,75,50,73,48,51,44,48,54,52,39,38,35,62,94,78,28,76,69,40,88,61,92,54,34,68,58,66,38,90,73,62,50,66,90,57,63,76,81,57,67,45,67,50,52,64,74,98,75,33,53,88,56,50,69,58,49,54,50,52,49,50,50,52,50,45,53,43,40,66,44,33,49,56,34,66,41,89,93,52,80,81,64,40,84,35,79,60,86,43,44,42,46,74,80,43,85,70,72,43,79,41,79,53,131

pLDDT: mean 94.92, std 4.11, range [72.44, 98.75]

Sequence (209 aa):
MTNLEIRNEVDTVMFAGHDTTATCTMWFLYCLAKYPEYQIKIQEEVDALLEGKNSDNIQWSNLSELPMLSLCLKETMRLYPPVPFIERELMEETVIDGHVIPPGTTIGVSILLLHRNPAVWKDQNEFKPERFTYGKTKGRDTFSYVPFSAGPRNCIGQNFAVNEVKVLISRMMRKYTVELVPSRPEPIRFPLTTLQSENGMWLRFKSRT

InterPro domains:
  IPR001128 Cytochrome P450 [PF00067] (1-194)
  IPR001128 Cytochrome P450 [PR00385] (16-33)
  IPR001128 Cytochrome P450 [PR00385] (71-82)
  IPR001128 Cytochrome P450 [PR00385] (146-155)
  IPR001128 Cytochrome P450 [PR00385] (155-166)
  IPR002401 Cytochrome P450, E-class, group I [PR00463] (5-22)
  IPR002401 Cytochrome P450, E-class, group I [PR00463] (25-51)
  IPR002401 Cytochrome P450, E-class, group I [PR00463] (70-88)
  IPR002401 Cytochrome P450, E-class, group I [PR00463] (110-134)
  IPR002401 Cytochrome P450, E-class, group I [PR00463] (145-155)
  IPR002401 Cytochrome P450, E-class, group I [PR00463] (155-178)
  IPR017972 Cytochrome P450, conserved site [PS00086] (148-157)
  IPR036396 Cytochrome P450 superfamily [G3DSA:1.10.630.10] (1-209)
  IPR036396 Cytochrome P450 superfamily [SSF48264] (1-208)
  IPR050196 Cytochrome P450 Monooxygenases [PTHR24291] (3-208)

Nearest PDB structures (foldseek):
  7wzm-assembly1_A  TM=9.462E-01  e=3.109E-15  Streptomyces avermitilis
  2v0m-assembly3_C  TM=9.297E-01  e=3.869E-15  Homo sapiens
  8so2-assembly1_A  TM=9.329E-01  e=1.094E-14  Homo sapiens
  8gk3-assembly10_J  TM=9.346E-01  e=1.156E-14  Homo sapiens
  7wzl-assembly1_A  TM=9.176E-01  e=7.063E-15  Streptomyces avermitilis

Foldseek 3Di:
DDPVVVVVVVVVCCVVQPQQLVQLLLLLLVVCQVCVVLLVVQLVQLCVLCPPPPDSADDPVCLVSRLSSLLSSQLSCLQFQFAQKDKDFAQAFDADPNDTDGGRDIDMDGSNVLSQPCVQDPVSNDRDSCCPPPPNCPPRDPCSRQSQHDDPNGNPCVVVSSSVSSRVSSSLSNFWRKHADVVDDDFDFDNDSTGAGPRHRDIDIDTDD